Protein AF-A0A4Q6EWX5-F1 (afdb_monomer)

Foldseek 3Di:
DDDPPPPPPPPPVPPQPPFDFDFWDDPVSLVVALVLVLVVCLVCLLVDQFQVLQVLVVVLVVCVVDQWDFDWDQDPVRDTDGPDIDGNDPVNSVVSVVVSVVVSVPQHSVNSSVRSCVLCVCSVPVVPQPAKIKTWGARPVPPDPQFIKIKIKGWPWDPFPPPPPRRTWTWMWMWMFGAGPPPRGGDGTDDTHIDIDD

Nearest PDB structures (foldseek):
  6ud7-assembly1_A  TM=3.794E-01  e=5.129E+00  Homo sapiens
  6ue5-assembly1_A  TM=3.727E-01  e=7.758E+00  Homo sapiens
  5cnl-assembly1_A  TM=2.769E-01  e=5.129E+00  Legionella pneumophila subsp. pneumophila str. Philadelphia 1

Radius of gyration: 20.8 Å; Cα contacts (8 Å, |Δi|>4): 289; chains: 1; bounding box: 40×63×60 Å

Structure (mmCIF, N/CA/C/O backbone):
data_AF-A0A4Q6EWX5-F1
#
_entry.id   AF-A0A4Q6EWX5-F1
#
loop_
_atom_site.group_PDB
_atom_site.id
_atom_site.type_symbol
_atom_site.label_atom_id
_atom_site.label_alt_id
_atom_site.label_comp_id
_atom_site.label_asym_id
_atom_site.label_entity_id
_atom_site.label_seq_id
_atom_site.pdbx_PDB_ins_code
_atom_site.Cartn_x
_atom_site.Cartn_y
_atom_site.Cartn_z
_atom_site.occupancy
_atom_site.B_iso_or_equiv
_atom_site.auth_seq_id
_atom_site.auth_comp_id
_atom_site.auth_asym_id
_atom_site.auth_atom_id
_atom_site.pdbx_PDB_model_num
ATOM 1 N N . MET A 1 1 ? 22.465 -43.350 -22.378 1.00 36.25 1 MET A N 1
ATOM 2 C CA . MET A 1 1 ? 22.186 -42.228 -21.453 1.00 36.25 1 MET A CA 1
ATOM 3 C C . MET A 1 1 ? 20.739 -41.815 -21.649 1.00 36.25 1 MET A C 1
ATOM 5 O O . MET A 1 1 ? 20.353 -41.548 -22.777 1.00 36.25 1 MET A O 1
ATOM 9 N N . LYS A 1 2 ? 19.920 -41.900 -20.597 1.00 30.22 2 LYS A N 1
ATOM 10 C CA . LYS A 1 2 ? 18.479 -41.622 -20.651 1.00 30.22 2 LYS A CA 1
ATOM 11 C C . LYS A 1 2 ? 18.256 -40.107 -20.665 1.00 30.22 2 LYS A C 1
ATOM 13 O O . LYS A 1 2 ? 18.702 -39.432 -19.742 1.00 30.22 2 LYS A O 1
ATOM 18 N N . LEU A 1 3 ? 17.575 -39.605 -21.698 1.00 34.06 3 LEU A N 1
ATOM 19 C CA . LEU A 1 3 ? 17.000 -38.262 -21.718 1.00 34.06 3 LEU A CA 1
ATOM 20 C C . LEU A 1 3 ? 15.946 -38.177 -20.609 1.00 34.06 3 LEU A C 1
ATOM 22 O O . LEU A 1 3 ? 14.882 -38.786 -20.712 1.00 34.06 3 LEU A O 1
ATOM 26 N N . ALA A 1 4 ? 16.243 -37.431 -19.550 1.00 33.97 4 ALA A N 1
ATOM 27 C CA . ALA A 1 4 ? 15.220 -36.954 -18.638 1.00 33.97 4 ALA A CA 1
ATOM 28 C C . ALA A 1 4 ? 14.573 -35.732 -19.295 1.00 33.97 4 ALA A C 1
ATOM 30 O O . ALA A 1 4 ? 15.120 -34.632 -19.273 1.00 33.97 4 ALA A O 1
ATOM 31 N N . ILE A 1 5 ? 13.429 -35.971 -19.936 1.00 37.12 5 ILE A N 1
ATOM 32 C CA . ILE A 1 5 ? 12.461 -34.947 -20.314 1.00 37.12 5 ILE A CA 1
ATOM 33 C C . ILE A 1 5 ? 12.088 -34.244 -19.010 1.00 37.12 5 ILE A C 1
ATOM 35 O O . ILE A 1 5 ? 11.343 -34.779 -18.189 1.00 37.12 5 ILE A O 1
ATOM 39 N N . PHE A 1 6 ? 12.695 -33.082 -18.783 1.00 35.41 6 PHE A N 1
ATOM 40 C CA . PHE A 1 6 ? 12.266 -32.154 -17.756 1.00 35.41 6 PHE A CA 1
ATOM 41 C C . PHE A 1 6 ? 10.880 -31.698 -18.200 1.00 35.41 6 PHE A C 1
ATOM 43 O O . PHE A 1 6 ? 10.741 -30.834 -19.065 1.00 35.41 6 PHE A O 1
ATOM 50 N N . SER A 1 7 ? 9.851 -32.363 -17.670 1.00 32.38 7 SER A N 1
ATOM 51 C CA . SER A 1 7 ? 8.507 -31.817 -17.601 1.00 32.38 7 SER A CA 1
ATOM 52 C C . SER A 1 7 ? 8.638 -30.442 -16.964 1.00 32.38 7 SER A C 1
ATOM 54 O O . SER A 1 7 ? 8.644 -30.314 -15.740 1.00 32.38 7 SER A O 1
ATOM 56 N N . LEU A 1 8 ? 8.746 -29.413 -17.806 1.00 31.30 8 LEU A N 1
ATOM 57 C CA . LEU A 1 8 ? 8.257 -28.079 -17.512 1.00 31.30 8 LEU A CA 1
ATOM 58 C C . LEU A 1 8 ? 6.753 -28.251 -17.338 1.00 31.30 8 LEU A C 1
ATOM 60 O O . LEU A 1 8 ? 5.948 -28.034 -18.241 1.00 31.30 8 LEU A O 1
ATOM 64 N N . LEU A 1 9 ? 6.409 -28.772 -16.155 1.00 29.61 9 LEU A N 1
ATOM 65 C CA . LEU A 1 9 ? 5.125 -28.589 -15.535 1.00 29.61 9 LEU A CA 1
ATOM 66 C C . LEU A 1 9 ? 4.781 -27.134 -15.775 1.00 29.61 9 LEU A C 1
ATOM 68 O O . LEU A 1 9 ? 5.555 -26.239 -15.433 1.00 29.61 9 LEU A O 1
ATOM 72 N N . PHE A 1 10 ? 3.631 -26.961 -16.405 1.00 29.20 10 PHE A N 1
ATOM 73 C CA . PHE A 1 10 ? 2.812 -25.777 -16.360 1.00 29.20 10 PHE A CA 1
ATOM 74 C C . PHE A 1 10 ? 2.757 -25.270 -14.912 1.00 29.20 10 PHE A C 1
ATOM 76 O O . PHE A 1 10 ? 1.812 -25.527 -14.172 1.00 29.20 10 PHE A O 1
ATOM 83 N N . CYS A 1 11 ? 3.780 -24.528 -14.498 1.00 26.52 11 CYS A N 1
ATOM 84 C CA . CYS A 1 11 ? 3.659 -23.504 -13.491 1.00 26.52 11 CYS A CA 1
ATOM 85 C C . CYS A 1 11 ? 2.868 -22.407 -14.185 1.00 26.52 11 CYS A C 1
ATOM 87 O O . CYS A 1 11 ? 3.416 -21.413 -14.652 1.00 26.52 11 CYS A O 1
ATOM 89 N N . SER A 1 12 ? 1.559 -22.638 -14.300 1.00 28.64 12 SER A N 1
ATOM 90 C CA . SER A 1 12 ? 0.580 -21.573 -14.300 1.00 28.64 12 SER A CA 1
ATOM 91 C C . SER A 1 12 ? 0.866 -20.765 -13.040 1.00 28.64 12 SER A C 1
ATOM 93 O O . SER A 1 12 ? 0.363 -21.078 -11.958 1.00 28.64 12 SER A O 1
ATOM 95 N N . LEU A 1 13 ? 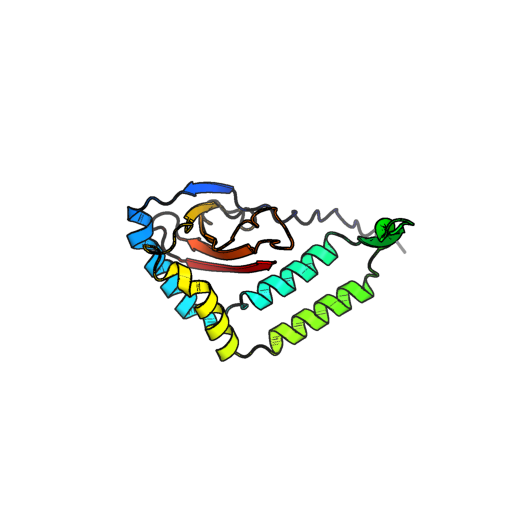1.770 -19.792 -13.173 1.00 31.34 13 LEU A N 1
ATOM 96 C CA . LEU A 1 13 ? 1.858 -18.674 -12.260 1.00 31.34 13 LEU A CA 1
ATOM 97 C C . LEU A 1 13 ? 0.419 -18.180 -12.147 1.00 31.34 13 LEU A C 1
ATOM 99 O O . LEU A 1 13 ? -0.202 -17.911 -13.183 1.00 31.34 13 LEU A O 1
ATOM 103 N N . PRO A 1 14 ? -0.178 -18.198 -10.947 1.00 33.97 14 PRO A N 1
ATOM 104 C CA . PRO A 1 14 ? -1.501 -17.644 -10.803 1.00 33.97 14 PRO A CA 1
ATOM 105 C C . PRO A 1 14 ? -1.373 -16.191 -11.246 1.00 33.97 14 PRO A C 1
ATOM 107 O O . PRO A 1 14 ? -0.639 -15.429 -10.622 1.00 33.97 14 PRO A O 1
ATOM 110 N N . ALA A 1 15 ? -2.051 -15.834 -12.341 1.00 34.06 15 ALA A N 1
ATOM 111 C CA . ALA A 1 15 ? -2.395 -14.452 -12.624 1.00 34.06 15 ALA A CA 1
ATOM 112 C C . ALA A 1 15 ? -2.838 -13.860 -11.289 1.00 34.06 15 ALA A C 1
ATOM 114 O O . ALA A 1 15 ? -3.744 -14.437 -10.684 1.00 34.06 15 ALA A O 1
ATOM 115 N N . PHE A 1 16 ? -2.121 -12.842 -10.798 1.00 41.81 16 PHE A N 1
ATOM 116 C CA . PHE A 1 16 ? -2.266 -12.261 -9.464 1.00 41.81 16 PHE A CA 1
ATOM 117 C C . PHE A 1 16 ? -3.747 -12.004 -9.168 1.00 41.81 16 PHE A C 1
ATOM 119 O O . PHE A 1 16 ? -4.325 -10.980 -9.537 1.00 41.81 16 PHE A O 1
ATOM 126 N N . ALA A 1 17 ? -4.400 -13.004 -8.579 1.00 38.53 17 ALA A N 1
ATOM 127 C CA . ALA A 1 17 ? -5.829 -13.010 -8.376 1.00 38.53 17 ALA A CA 1
ATOM 128 C C . ALA A 1 17 ? -6.058 -12.048 -7.228 1.00 38.53 17 ALA A C 1
ATOM 130 O O . ALA A 1 17 ? -5.696 -12.367 -6.101 1.00 38.53 17 ALA A O 1
ATOM 131 N N . GLY A 1 18 ? -6.607 -10.865 -7.498 1.00 43.69 18 GLY A N 1
ATOM 132 C CA . GLY A 1 18 ? -6.988 -9.930 -6.445 1.00 43.69 18 GLY A CA 1
ATOM 133 C C . GLY A 1 18 ? -7.746 -10.680 -5.348 1.00 43.69 18 GLY A C 1
ATOM 134 O O . GLY A 1 18 ? -8.662 -11.453 -5.644 1.00 43.69 18 GLY A O 1
ATOM 135 N N . GLY A 1 19 ? -7.310 -10.519 -4.097 1.00 57.22 19 GLY A N 1
ATOM 136 C CA . GLY A 1 19 ? -7.947 -11.170 -2.957 1.00 57.22 19 GLY A CA 1
ATOM 137 C C . GLY A 1 19 ? -9.462 -10.961 -2.987 1.00 57.22 19 GLY A C 1
ATOM 138 O O . GLY A 1 19 ? -9.957 -9.920 -3.423 1.00 57.22 19 GLY A O 1
ATOM 139 N N . THR A 1 20 ? -10.232 -11.959 -2.561 1.00 70.06 20 THR A N 1
ATOM 140 C CA . THR A 1 20 ? -11.692 -11.837 -2.579 1.00 70.06 20 THR A CA 1
ATOM 141 C C . THR A 1 20 ? -12.116 -10.855 -1.489 1.00 70.06 20 THR A C 1
ATOM 143 O O . THR A 1 20 ? -12.006 -11.159 -0.301 1.00 70.06 20 THR A O 1
ATOM 146 N N . LEU A 1 21 ? -12.568 -9.662 -1.890 1.00 80.88 21 LEU A N 1
ATOM 147 C CA . LEU A 1 21 ? -13.038 -8.615 -0.981 1.00 80.88 21 LEU A CA 1
ATOM 148 C C . LEU A 1 21 ? -14.516 -8.820 -0.649 1.00 80.88 21 LEU A C 1
ATOM 150 O O . LEU A 1 21 ? -15.393 -8.502 -1.456 1.00 80.88 21 LEU A O 1
ATOM 154 N N . ASP A 1 22 ? -14.800 -9.294 0.556 1.00 82.12 22 ASP A N 1
ATOM 155 C CA . ASP A 1 22 ? -16.134 -9.746 0.955 1.00 82.12 22 ASP A CA 1
ATOM 156 C C . ASP A 1 22 ? -16.947 -8.699 1.730 1.00 82.12 22 ASP A C 1
ATOM 158 O O . ASP A 1 22 ? -18.177 -8.713 1.679 1.00 82.12 22 ASP A O 1
ATOM 162 N N . ARG A 1 23 ? -16.294 -7.755 2.420 1.00 88.69 23 ARG A N 1
ATOM 163 C CA . ARG A 1 23 ? -16.976 -6.816 3.319 1.00 88.69 23 ARG A CA 1
ATOM 164 C C . ARG A 1 23 ? -16.325 -5.445 3.314 1.00 88.69 23 ARG A C 1
ATOM 166 O O . ARG A 1 23 ? -15.125 -5.310 3.507 1.00 88.69 23 ARG A O 1
ATOM 173 N N . LYS A 1 24 ? -17.126 -4.391 3.177 1.00 92.75 24 LYS A N 1
ATOM 174 C CA . LYS A 1 24 ? -16.664 -3.011 3.384 1.00 92.75 24 LYS A CA 1
ATOM 175 C C . LYS A 1 24 ? -16.635 -2.678 4.881 1.00 92.75 24 LYS A C 1
ATOM 177 O O . LYS A 1 24 ? -17.577 -3.032 5.589 1.00 92.75 24 LYS A O 1
ATOM 182 N N . LEU A 1 25 ? -15.601 -1.975 5.347 1.00 92.44 25 LEU A N 1
ATOM 183 C CA . LEU A 1 25 ? -15.593 -1.432 6.708 1.00 92.44 25 LEU A CA 1
ATOM 184 C C . LEU A 1 25 ? -16.642 -0.321 6.845 1.00 92.44 25 LEU A C 1
ATOM 186 O O . LEU A 1 25 ? -16.794 0.540 5.972 1.00 92.44 25 LEU A O 1
ATOM 190 N N . SER A 1 26 ? -17.384 -0.353 7.948 1.00 91.56 26 SER A N 1
ATOM 191 C CA . SER A 1 26 ? -18.324 0.703 8.320 1.00 91.56 26 SER A CA 1
ATOM 192 C C . SER A 1 26 ? -17.584 1.981 8.721 1.00 91.56 26 SER A C 1
ATOM 194 O O . SER A 1 26 ? -16.405 1.954 9.060 1.00 91.56 26 SER A O 1
ATOM 196 N N . LYS A 1 27 ? -18.278 3.127 8.744 1.00 89.88 27 LYS A N 1
ATOM 197 C CA . LYS A 1 27 ? -17.670 4.394 9.194 1.00 89.88 27 LYS A CA 1
ATOM 198 C C . LYS A 1 27 ? -17.110 4.306 10.620 1.00 89.88 27 LYS A C 1
ATOM 200 O O . LYS A 1 27 ? -16.076 4.904 10.881 1.00 89.88 27 LYS A O 1
ATOM 205 N N . ALA A 1 28 ? -17.770 3.574 11.519 1.00 91.00 28 ALA A N 1
ATOM 206 C CA . ALA A 1 28 ? -17.302 3.399 12.892 1.00 91.00 28 ALA A CA 1
ATOM 207 C C . ALA A 1 28 ? -15.998 2.585 12.942 1.00 91.00 28 ALA A C 1
ATOM 209 O O . ALA A 1 28 ? -15.023 3.031 13.535 1.00 91.00 28 ALA A O 1
ATOM 210 N N . GLU A 1 29 ? -15.947 1.457 12.229 1.00 93.25 29 GLU A N 1
ATOM 211 C CA . GLU A 1 29 ? -14.727 0.645 12.111 1.00 93.25 29 GLU A CA 1
ATOM 212 C C . GLU A 1 29 ? -13.588 1.425 11.452 1.00 93.25 29 GLU A C 1
ATOM 214 O O . GLU A 1 29 ? -12.445 1.320 11.874 1.00 93.25 29 GLU A O 1
ATOM 219 N N . MET A 1 30 ? -13.891 2.246 10.446 1.00 92.50 30 MET A N 1
ATOM 220 C CA . MET A 1 30 ? -12.916 3.134 9.810 1.00 92.50 30 MET A CA 1
ATOM 221 C C . MET A 1 30 ? -12.308 4.130 10.804 1.00 92.50 30 MET A C 1
ATOM 223 O O . MET A 1 30 ? -11.097 4.321 10.799 1.00 92.50 30 MET A O 1
ATOM 227 N N . VAL A 1 31 ? -13.129 4.744 11.665 1.00 91.56 31 VAL A N 1
ATOM 228 C CA . VAL A 1 31 ? -12.662 5.680 12.705 1.00 91.56 31 VAL A CA 1
ATOM 229 C C . VAL A 1 31 ? -11.714 4.984 13.685 1.00 91.56 31 VAL A C 1
ATOM 231 O O . VAL A 1 31 ? -10.740 5.593 14.118 1.00 91.56 31 VAL A O 1
ATOM 234 N N . GLU A 1 32 ? -11.996 3.729 14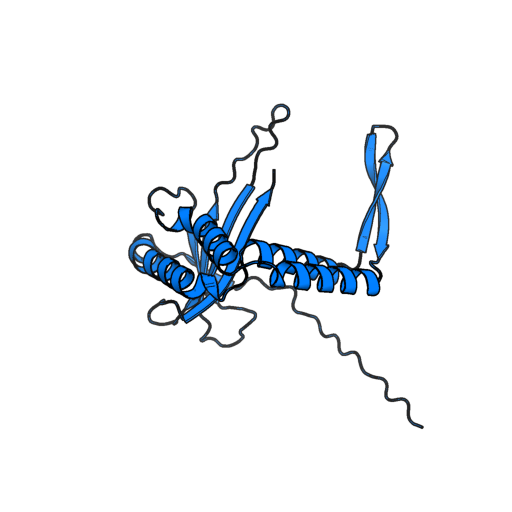.035 1.00 92.50 32 GLU A N 1
ATOM 235 C CA . GLU A 1 32 ? -11.216 2.973 15.017 1.00 92.50 32 GLU A CA 1
ATOM 236 C C . GLU A 1 32 ? -9.936 2.357 14.428 1.00 92.50 32 GLU A C 1
ATOM 238 O O . GLU A 1 32 ? -8.860 2.443 15.023 1.00 92.50 32 GLU A O 1
ATOM 243 N N . LEU A 1 33 ? -10.050 1.702 13.272 1.00 94.94 33 LEU A N 1
ATOM 244 C CA . LEU A 1 33 ? -9.019 0.811 12.743 1.00 94.94 33 LEU A CA 1
ATOM 245 C C . LEU A 1 33 ? -8.037 1.524 11.817 1.00 94.94 33 LEU A C 1
ATOM 247 O O . LEU A 1 33 ? -6.850 1.203 11.837 1.00 94.94 33 LEU A O 1
ATOM 251 N N . LEU A 1 34 ? -8.491 2.511 11.037 1.00 94.94 34 LEU A N 1
ATOM 252 C CA . LEU A 1 34 ? -7.624 3.189 10.074 1.00 94.94 34 LEU A CA 1
ATOM 253 C C . LEU A 1 34 ? -6.415 3.879 10.732 1.00 94.94 34 LEU A C 1
ATOM 255 O O . LEU A 1 34 ? -5.309 3.694 10.221 1.00 94.94 34 LEU A O 1
ATOM 259 N N . PRO A 1 35 ? -6.545 4.586 11.875 1.00 94.75 35 PRO A N 1
ATOM 260 C CA . PRO A 1 35 ? -5.379 5.145 12.559 1.00 94.75 35 PRO A CA 1
ATOM 261 C C . PRO A 1 35 ? -4.361 4.075 12.971 1.00 94.75 35 PRO A C 1
ATOM 263 O O . PRO A 1 35 ? -3.157 4.297 12.863 1.00 94.75 35 PRO A O 1
ATOM 266 N N . ALA A 1 36 ? -4.830 2.895 13.393 1.00 95.12 36 ALA A N 1
ATOM 267 C CA . ALA A 1 36 ? -3.954 1.784 13.756 1.00 95.12 36 ALA A CA 1
ATOM 268 C C . ALA A 1 36 ? -3.245 1.183 12.533 1.00 95.12 36 ALA A C 1
ATOM 270 O O . ALA A 1 36 ? -2.079 0.809 12.629 1.00 95.12 36 ALA A O 1
ATOM 271 N N . TYR A 1 37 ? -3.920 1.116 11.383 1.00 96.31 37 TYR A N 1
ATOM 272 C CA . TYR A 1 37 ? -3.320 0.670 10.123 1.00 96.31 37 TYR A CA 1
ATOM 273 C C . TYR A 1 37 ? -2.227 1.621 9.644 1.00 96.31 37 TYR A C 1
ATOM 275 O O . TYR A 1 37 ? -1.126 1.171 9.335 1.00 96.31 37 TYR A O 1
ATOM 283 N N . VAL A 1 38 ? -2.502 2.926 9.649 1.00 95.50 38 VAL A N 1
ATOM 284 C CA . VAL A 1 38 ? -1.526 3.952 9.257 1.00 95.50 38 VAL A CA 1
ATOM 285 C C . VAL A 1 38 ? -0.314 3.929 10.189 1.00 95.50 38 VAL A C 1
ATOM 287 O O . VAL A 1 38 ? 0.813 3.844 9.712 1.00 95.50 38 VAL A O 1
ATOM 290 N N . ALA A 1 39 ? -0.533 3.908 11.508 1.00 94.94 39 ALA A N 1
ATOM 291 C CA . ALA A 1 39 ? 0.557 3.842 12.481 1.00 94.94 39 ALA A CA 1
ATOM 292 C C . ALA A 1 39 ? 1.410 2.572 12.324 1.00 94.94 39 ALA A C 1
ATOM 294 O O . ALA A 1 39 ? 2.629 2.618 12.467 1.00 94.94 39 ALA A O 1
ATOM 295 N N . PHE A 1 40 ? 0.789 1.434 11.999 1.00 95.44 40 PHE A N 1
ATOM 296 C CA . PHE A 1 40 ? 1.526 0.199 11.753 1.00 95.44 40 PHE A CA 1
ATOM 297 C C . PHE A 1 40 ? 2.430 0.312 10.518 1.00 95.44 40 PHE A C 1
ATOM 299 O O . PHE A 1 40 ? 3.601 -0.057 10.591 1.00 95.44 40 PHE A O 1
ATOM 306 N N . ILE A 1 41 ? 1.929 0.875 9.413 1.00 94.81 41 ILE A N 1
ATOM 307 C CA . ILE A 1 41 ? 2.738 1.107 8.205 1.00 94.81 41 ILE A CA 1
ATOM 308 C C . ILE A 1 41 ? 3.885 2.079 8.504 1.00 94.81 41 ILE A C 1
ATOM 310 O O . ILE A 1 41 ? 5.023 1.794 8.136 1.00 94.81 41 ILE A O 1
ATOM 314 N N . ASP A 1 42 ? 3.622 3.169 9.230 1.00 92.50 42 ASP A N 1
ATOM 315 C CA . ASP A 1 42 ? 4.646 4.147 9.624 1.00 92.50 42 ASP A CA 1
ATOM 316 C C . ASP A 1 42 ? 5.822 3.480 10.339 1.00 92.50 42 ASP A C 1
ATOM 318 O O . ASP A 1 42 ? 6.978 3.706 9.977 1.00 92.50 42 ASP A O 1
ATOM 322 N N . THR A 1 43 ? 5.535 2.592 11.299 1.00 92.88 43 THR A N 1
ATOM 323 C CA . THR A 1 43 ? 6.568 1.880 12.075 1.00 92.88 43 THR A CA 1
ATOM 324 C C . THR A 1 43 ? 7.421 0.935 11.226 1.00 92.88 43 THR A C 1
ATOM 326 O O . THR A 1 43 ? 8.511 0.551 11.645 1.00 92.88 43 THR A O 1
ATOM 329 N N . LYS A 1 44 ? 6.932 0.556 10.040 1.00 90.06 44 LYS A N 1
ATOM 330 C CA . LYS A 1 44 ? 7.577 -0.379 9.113 1.00 90.06 44 LYS A CA 1
ATOM 331 C C . LYS A 1 44 ? 8.144 0.278 7.860 1.00 90.06 44 LYS A C 1
ATOM 333 O O . LYS A 1 44 ? 8.885 -0.371 7.135 1.00 90.06 44 LYS A O 1
ATOM 338 N N . SER A 1 45 ? 7.862 1.556 7.629 1.00 88.06 45 SER A N 1
ATOM 339 C CA . SER A 1 45 ? 8.225 2.296 6.411 1.00 88.06 45 SER A CA 1
ATOM 340 C C . SER A 1 45 ? 9.711 2.222 6.022 1.00 88.06 45 SER A C 1
ATOM 342 O O . SER A 1 45 ? 10.034 2.223 4.838 1.00 88.06 45 SER A O 1
ATOM 344 N N . ALA A 1 46 ? 10.616 2.092 6.995 1.00 86.69 46 ALA A N 1
ATOM 345 C CA . ALA A 1 46 ? 12.054 1.942 6.762 1.00 86.69 46 ALA A CA 1
ATOM 346 C C . ALA A 1 46 ? 12.463 0.577 6.167 1.00 86.69 46 ALA A C 1
ATOM 348 O O . ALA A 1 46 ? 13.496 0.481 5.507 1.00 86.69 46 ALA A O 1
ATOM 349 N N . GLU A 1 47 ? 11.672 -0.469 6.420 1.00 84.44 47 GLU A N 1
ATOM 350 C CA . GLU A 1 47 ? 11.962 -1.873 6.085 1.00 84.44 47 GLU A CA 1
ATOM 351 C C . GLU A 1 47 ? 11.180 -2.356 4.852 1.00 84.44 47 GLU A C 1
ATOM 353 O O . GLU A 1 47 ? 11.385 -3.474 4.380 1.00 84.44 47 GLU A O 1
ATOM 358 N N . LEU A 1 48 ? 10.259 -1.536 4.342 1.00 81.75 48 LEU A N 1
ATOM 359 C CA . LEU A 1 48 ? 9.358 -1.905 3.257 1.00 81.75 48 LEU A CA 1
ATOM 360 C C . LEU A 1 48 ? 9.863 -1.398 1.900 1.00 81.75 48 LEU A C 1
ATOM 362 O O . LEU A 1 48 ? 10.486 -0.330 1.818 1.00 81.75 48 LEU A O 1
ATOM 366 N N . PRO A 1 49 ? 9.552 -2.120 0.807 1.00 82.50 49 PRO A N 1
ATOM 367 C CA . PRO A 1 49 ? 9.572 -1.542 -0.528 1.00 82.50 49 PRO A CA 1
ATOM 368 C C . PRO A 1 49 ? 8.728 -0.267 -0.554 1.00 82.50 49 PRO A C 1
ATOM 370 O O . PRO A 1 49 ? 7.594 -0.257 -0.063 1.00 82.50 49 PRO A O 1
ATOM 373 N N . SER A 1 50 ? 9.283 0.808 -1.111 1.00 81.12 50 SER A N 1
ATOM 374 C CA . SER A 1 50 ? 8.537 2.050 -1.287 1.00 81.12 50 SER A CA 1
ATOM 375 C C . SER A 1 50 ? 7.371 1.833 -2.274 1.00 81.12 50 SER A C 1
ATOM 377 O O . SER A 1 50 ? 7.402 0.885 -3.066 1.00 81.12 50 SER A O 1
ATOM 379 N N . PRO A 1 51 ? 6.332 2.689 -2.276 1.00 79.94 51 PRO A N 1
ATOM 380 C CA . PRO A 1 51 ? 5.288 2.632 -3.301 1.00 79.94 51 PRO A CA 1
ATOM 381 C C . PRO A 1 51 ? 5.851 2.646 -4.734 1.00 79.94 51 PRO A C 1
ATOM 383 O O . PRO A 1 51 ? 5.379 1.888 -5.582 1.00 79.94 51 PRO A O 1
ATOM 386 N N . SER A 1 52 ? 6.907 3.431 -4.974 1.00 79.00 52 SER A N 1
ATOM 387 C CA . SER A 1 52 ? 7.620 3.487 -6.253 1.00 79.00 52 SER A CA 1
ATOM 388 C C . SER A 1 52 ? 8.327 2.165 -6.576 1.00 79.00 52 SER A C 1
ATOM 390 O O . SER A 1 52 ? 8.205 1.668 -7.692 1.00 79.00 52 SER A O 1
ATOM 392 N N . ASP A 1 53 ? 8.979 1.533 -5.591 1.00 79.88 53 ASP A N 1
ATOM 393 C CA . ASP A 1 53 ? 9.623 0.219 -5.761 1.00 79.88 53 ASP A CA 1
ATOM 394 C C . ASP A 1 53 ? 8.593 -0.829 -6.204 1.00 79.88 53 ASP A C 1
ATOM 396 O O . ASP A 1 53 ? 8.823 -1.600 -7.137 1.00 79.88 53 ASP A O 1
ATOM 400 N N . ASN A 1 54 ? 7.423 -0.836 -5.554 1.00 79.12 54 ASN A N 1
ATOM 401 C CA . ASN A 1 54 ? 6.336 -1.757 -5.878 1.00 79.12 54 ASN A CA 1
ATOM 402 C C . ASN A 1 54 ? 5.776 -1.510 -7.285 1.00 79.12 54 ASN A C 1
ATOM 404 O O . ASN A 1 54 ? 5.413 -2.466 -7.975 1.00 79.12 54 ASN A O 1
ATOM 408 N N . GLN A 1 55 ? 5.723 -0.255 -7.739 1.00 76.75 55 GLN A N 1
ATOM 409 C CA . GLN A 1 55 ? 5.340 0.076 -9.111 1.00 76.75 55 GLN A CA 1
ATOM 410 C C . GLN A 1 55 ? 6.364 -0.457 -10.122 1.00 76.75 55 GLN A C 1
ATOM 412 O O . GLN A 1 55 ? 5.969 -1.117 -11.086 1.00 76.75 55 GLN A O 1
ATOM 417 N N . THR A 1 56 ? 7.662 -0.251 -9.881 1.00 78.88 56 THR A N 1
ATOM 418 C CA . THR A 1 56 ? 8.737 -0.779 -10.736 1.00 78.88 56 THR A CA 1
ATOM 419 C C . THR A 1 56 ? 8.680 -2.304 -10.821 1.00 78.88 56 THR A C 1
ATOM 421 O O . THR A 1 56 ? 8.640 -2.860 -11.921 1.00 78.88 56 THR A O 1
ATOM 424 N N . LEU A 1 57 ? 8.566 -2.998 -9.683 1.00 80.19 57 LEU A N 1
ATOM 425 C CA . LEU A 1 57 ? 8.451 -4.462 -9.647 1.00 80.19 57 LEU A CA 1
ATOM 426 C C . LEU A 1 57 ? 7.219 -4.969 -10.406 1.00 80.19 57 LEU A C 1
ATOM 428 O O . LEU A 1 57 ? 7.300 -5.975 -11.111 1.00 80.19 57 LEU A O 1
ATOM 432 N N . ARG A 1 58 ? 6.087 -4.261 -10.323 1.00 76.12 58 ARG A N 1
ATOM 433 C CA . ARG A 1 58 ? 4.877 -4.602 -11.086 1.00 76.12 58 ARG A CA 1
ATOM 434 C C . ARG A 1 58 ? 5.051 -4.435 -12.586 1.00 76.12 58 ARG A C 1
ATOM 436 O O . ARG A 1 58 ? 4.554 -5.269 -13.337 1.00 76.12 58 ARG A O 1
ATOM 443 N N . MET A 1 59 ? 5.722 -3.376 -13.036 1.00 73.00 59 MET A N 1
ATOM 444 C CA . MET A 1 59 ? 5.994 -3.179 -14.464 1.00 73.00 59 MET A CA 1
ATOM 445 C C . MET A 1 59 ? 6.901 -4.281 -15.019 1.00 73.00 59 MET A C 1
ATOM 447 O O . MET A 1 59 ? 6.641 -4.796 -16.109 1.00 73.00 59 MET A O 1
ATOM 451 N N . VAL A 1 60 ? 7.904 -4.703 -14.242 1.00 75.88 60 VAL A N 1
ATOM 452 C CA . VAL A 1 60 ? 8.751 -5.851 -14.594 1.00 75.88 60 VAL A CA 1
ATOM 453 C C . VAL A 1 60 ? 7.922 -7.135 -14.643 1.00 75.88 60 VAL A C 1
ATOM 455 O O . VAL A 1 60 ? 7.945 -7.826 -15.656 1.00 75.88 60 VAL A O 1
ATOM 458 N N . ALA A 1 61 ? 7.118 -7.420 -13.613 1.00 75.31 61 ALA A N 1
ATOM 459 C CA . ALA A 1 61 ? 6.270 -8.613 -13.573 1.00 75.31 61 ALA A CA 1
ATOM 460 C C . ALA A 1 61 ? 5.280 -8.670 -14.751 1.00 75.31 61 ALA A C 1
ATOM 462 O O . ALA A 1 61 ? 5.160 -9.702 -15.405 1.00 75.31 61 ALA A O 1
ATOM 463 N N . ARG A 1 62 ? 4.635 -7.550 -15.104 1.00 71.06 62 ARG A N 1
ATOM 464 C CA . ARG A 1 62 ? 3.747 -7.477 -16.279 1.00 71.06 62 ARG A CA 1
ATOM 465 C C . ARG A 1 62 ? 4.481 -7.734 -17.593 1.00 71.06 62 ARG A C 1
ATOM 467 O O . ARG A 1 62 ? 3.938 -8.398 -18.471 1.00 71.06 62 ARG A O 1
ATOM 474 N N . SER A 1 63 ? 5.712 -7.242 -17.718 1.00 69.12 63 SER A N 1
ATOM 475 C CA . SER A 1 63 ? 6.568 -7.521 -18.881 1.00 69.12 63 SER A CA 1
ATOM 476 C C . SER A 1 63 ? 6.986 -8.996 -18.962 1.00 69.12 63 SER A C 1
ATOM 478 O O . SER A 1 63 ? 7.288 -9.488 -20.043 1.00 69.12 63 SER A O 1
ATOM 480 N N . MET A 1 64 ? 6.984 -9.722 -17.838 1.00 67.38 64 MET A N 1
ATOM 481 C CA . MET A 1 64 ? 7.209 -11.173 -17.805 1.00 67.38 64 MET A CA 1
ATOM 482 C C . MET A 1 64 ? 5.944 -11.974 -18.137 1.00 67.38 64 MET A C 1
ATOM 484 O O . MET A 1 64 ? 6.037 -13.043 -18.733 1.00 67.38 64 MET A O 1
ATOM 488 N N . GLU A 1 65 ? 4.767 -11.479 -17.749 1.00 66.75 65 GLU A N 1
ATOM 489 C CA . GLU A 1 65 ? 3.475 -12.115 -18.049 1.00 66.75 65 GLU A CA 1
ATOM 490 C C . GLU A 1 65 ? 3.091 -11.974 -19.526 1.00 66.75 65 GLU A C 1
ATOM 492 O O . GLU A 1 65 ? 2.511 -12.887 -20.114 1.00 66.75 65 GLU A O 1
ATOM 497 N N . SER A 1 66 ? 3.441 -10.843 -20.139 1.00 61.34 66 SER A N 1
ATOM 498 C CA . SER A 1 66 ? 3.309 -10.615 -21.572 1.00 61.34 66 SER A CA 1
ATOM 499 C C . SER A 1 66 ? 4.692 -10.521 -22.189 1.00 61.34 66 SER A C 1
ATOM 501 O O . SER A 1 66 ? 5.272 -9.439 -22.267 1.00 61.34 66 SER A O 1
ATOM 503 N N . PHE A 1 67 ? 5.173 -11.640 -22.731 1.00 62.28 67 PHE A N 1
ATOM 504 C CA . PHE A 1 67 ? 6.369 -11.631 -23.566 1.00 62.28 67 PHE A CA 1
ATOM 505 C C . PHE A 1 67 ? 6.203 -10.750 -24.799 1.00 62.28 67 PHE A C 1
ATOM 507 O O . PHE A 1 67 ? 7.184 -10.557 -25.473 1.00 62.28 67 PHE A O 1
ATOM 514 N N . THR A 1 68 ? 5.032 -10.201 -25.125 1.00 61.28 68 THR A N 1
ATOM 515 C CA . THR A 1 68 ? 4.825 -9.429 -26.354 1.00 61.28 68 THR A CA 1
ATOM 516 C C . THR A 1 68 ? 4.724 -7.923 -26.114 1.00 61.28 68 THR A C 1
ATOM 518 O O . THR A 1 68 ? 3.952 -7.482 -25.261 1.00 61.28 68 THR A O 1
ATOM 521 N N . ARG A 1 69 ? 5.420 -7.127 -26.930 1.00 63.84 69 ARG A N 1
ATOM 522 C CA . ARG A 1 69 ? 5.232 -5.681 -27.099 1.00 63.84 69 ARG A CA 1
ATOM 523 C C . ARG A 1 69 ? 4.531 -5.416 -28.430 1.00 63.84 69 ARG A C 1
ATOM 525 O O . ARG A 1 69 ? 4.938 -5.949 -29.456 1.00 63.84 69 ARG A O 1
ATOM 532 N N . ALA A 1 70 ? 3.496 -4.576 -28.434 1.00 59.91 70 ALA A N 1
ATOM 533 C CA . ALA A 1 70 ? 2.870 -4.129 -29.676 1.00 59.91 70 ALA A CA 1
ATOM 534 C C . ALA A 1 70 ? 3.800 -3.161 -30.430 1.00 59.91 70 ALA A C 1
ATOM 536 O O . ALA A 1 70 ? 4.277 -2.177 -29.859 1.00 59.91 70 ALA A O 1
ATOM 537 N N . THR A 1 71 ? 4.042 -3.433 -31.708 1.00 66.19 71 THR A N 1
ATOM 538 C CA . THR A 1 71 ? 4.750 -2.543 -32.632 1.00 66.19 71 THR A CA 1
ATOM 539 C C . THR A 1 71 ? 3.720 -1.705 -33.378 1.00 66.19 71 THR A C 1
ATOM 541 O O . THR A 1 71 ? 2.740 -2.242 -33.899 1.00 66.19 71 THR A O 1
ATOM 544 N N . PHE A 1 72 ? 3.927 -0.391 -33.437 1.00 75.38 72 PHE A N 1
ATOM 545 C CA . PHE A 1 72 ? 2.998 0.550 -34.062 1.00 75.38 72 PHE A CA 1
ATOM 546 C C . PHE A 1 72 ? 3.612 1.151 -35.328 1.00 75.38 72 PHE A C 1
ATOM 548 O O . PHE A 1 72 ? 4.807 1.426 -35.372 1.00 75.38 72 PHE A O 1
ATOM 555 N N . SER A 1 73 ? 2.781 1.372 -36.341 1.00 71.69 73 SER A N 1
ATOM 556 C CA . SER A 1 73 ? 3.080 2.203 -37.504 1.00 71.69 73 SER A CA 1
ATOM 557 C C . SER A 1 73 ? 2.089 3.341 -37.536 1.00 71.69 73 SER A C 1
ATOM 559 O O . SER A 1 73 ? 0.896 3.132 -37.323 1.00 71.69 73 SER A O 1
ATOM 561 N N . GLU A 1 74 ? 2.570 4.523 -37.872 1.00 69.06 74 GLU A N 1
ATOM 562 C CA . GLU A 1 74 ? 1.705 5.647 -38.188 1.00 69.06 74 GLU A CA 1
ATOM 563 C C . GLU A 1 74 ? 0.961 5.357 -39.503 1.00 69.06 74 GLU A C 1
ATOM 565 O O . GLU A 1 74 ? 1.544 4.857 -40.473 1.00 69.06 74 GLU A O 1
ATOM 570 N N . ASP A 1 75 ? -0.350 5.573 -39.513 1.00 71.38 75 ASP A N 1
ATOM 571 C CA . ASP A 1 75 ? -1.184 5.502 -40.699 1.00 71.38 75 ASP A CA 1
ATOM 572 C C . ASP A 1 75 ? -1.123 6.824 -41.477 1.00 71.38 75 ASP A C 1
ATOM 574 O O . ASP A 1 75 ? -0.562 7.828 -41.039 1.00 71.38 75 ASP A O 1
ATOM 578 N N . LYS A 1 76 ? -1.711 6.837 -42.676 1.00 71.69 76 LYS A N 1
ATOM 579 C CA . LYS A 1 76 ? -1.676 8.005 -43.571 1.00 71.69 76 LYS A CA 1
ATOM 580 C C . LYS A 1 76 ? -2.413 9.237 -43.023 1.00 71.69 76 LYS A C 1
ATOM 582 O O . LYS A 1 76 ? -2.303 10.302 -43.622 1.00 71.69 76 LYS A O 1
ATOM 587 N N . ASN A 1 77 ? -3.155 9.087 -41.931 1.00 73.50 77 ASN A N 1
ATOM 588 C CA . ASN A 1 77 ? -3.920 10.131 -41.263 1.00 73.50 77 ASN A CA 1
ATOM 589 C C . ASN A 1 77 ? -3.295 10.527 -39.907 1.00 73.50 77 ASN A C 1
ATOM 591 O O . ASN A 1 77 ? -3.931 11.264 -39.157 1.00 73.50 77 ASN A O 1
ATOM 595 N N . GLY A 1 78 ? -2.086 10.044 -39.582 1.00 65.00 78 GLY A N 1
ATOM 596 C CA . GLY A 1 78 ? -1.413 10.306 -38.303 1.00 65.00 78 GLY A CA 1
ATOM 597 C C . GLY A 1 78 ? -1.880 9.411 -37.147 1.00 65.00 78 GLY A C 1
ATOM 598 O O . GLY A 1 78 ? -1.522 9.642 -35.996 1.00 65.00 78 GLY A O 1
ATOM 599 N N . GLY A 1 79 ? -2.705 8.395 -37.416 1.00 65.56 79 GLY A N 1
ATOM 600 C CA . GLY A 1 79 ? -3.173 7.440 -36.413 1.00 65.56 79 GLY A CA 1
ATOM 601 C C . GLY A 1 79 ? -2.171 6.310 -36.188 1.00 65.56 79 GLY A C 1
ATOM 602 O O . GLY A 1 79 ? -1.638 5.744 -37.135 1.00 65.56 79 GLY A O 1
ATOM 603 N N . LEU A 1 80 ? -1.922 5.916 -34.939 1.00 59.75 80 LEU A N 1
ATOM 604 C CA . LEU A 1 80 ? -1.064 4.763 -34.644 1.00 59.75 80 LEU A CA 1
ATOM 605 C C . LEU A 1 80 ? -1.833 3.448 -34.857 1.00 59.75 80 LEU A C 1
ATOM 607 O O . LEU A 1 80 ? -2.799 3.155 -34.154 1.00 59.75 80 LEU A O 1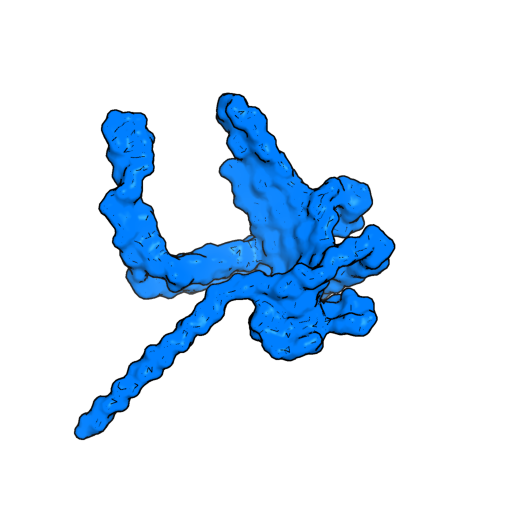
ATOM 611 N N . LYS A 1 81 ? -1.379 2.614 -35.798 1.00 73.19 81 LYS A N 1
ATOM 612 C CA . LYS A 1 81 ? -1.902 1.265 -36.058 1.00 73.19 81 LYS A CA 1
ATOM 613 C C . LYS A 1 81 ? -0.925 0.203 -35.560 1.00 73.19 81 LYS A C 1
ATOM 615 O O . LYS A 1 81 ? 0.251 0.236 -35.905 1.00 73.19 81 LYS A O 1
ATOM 620 N N . ILE A 1 82 ? -1.412 -0.789 -34.812 1.00 74.44 82 ILE A N 1
ATOM 621 C CA . ILE A 1 82 ? -0.603 -1.957 -34.429 1.00 74.44 82 ILE A CA 1
ATOM 622 C C . ILE A 1 82 ? -0.291 -2.774 -35.691 1.00 74.44 82 ILE A C 1
ATOM 624 O O . ILE A 1 82 ? -1.205 -3.236 -36.377 1.00 74.44 82 ILE A O 1
ATOM 628 N N . ILE A 1 83 ? 0.993 -2.940 -35.999 1.00 72.81 83 ILE A N 1
ATOM 629 C CA . ILE A 1 83 ? 1.494 -3.685 -37.168 1.00 72.81 83 ILE A CA 1
ATOM 630 C C . ILE A 1 83 ? 2.196 -4.991 -36.798 1.00 72.81 83 ILE A C 1
ATOM 632 O O . ILE A 1 83 ? 2.488 -5.793 -37.681 1.00 72.81 83 ILE A O 1
ATOM 636 N N . GLY A 1 84 ? 2.445 -5.228 -35.514 1.00 67.94 84 GLY A N 1
ATOM 637 C CA . GLY A 1 84 ? 3.107 -6.438 -35.056 1.00 67.94 84 GLY A CA 1
ATOM 638 C C . GLY A 1 84 ? 3.055 -6.595 -33.547 1.00 67.94 84 GLY A C 1
ATOM 639 O O . GLY A 1 84 ? 2.674 -5.682 -32.813 1.00 67.94 84 GLY A O 1
ATOM 640 N N . GLN A 1 85 ? 3.431 -7.785 -33.100 1.00 66.56 85 GLN A N 1
ATOM 641 C CA . GLN A 1 85 ? 3.768 -8.069 -31.716 1.00 66.56 85 GLN A CA 1
ATOM 642 C C . GLN A 1 85 ? 5.168 -8.676 -31.718 1.00 66.56 85 GLN A C 1
ATOM 644 O O . GLN A 1 85 ? 5.381 -9.737 -32.301 1.00 66.56 85 GLN A O 1
ATOM 649 N N . GLU A 1 86 ? 6.122 -7.991 -31.103 1.00 63.44 86 GLU A N 1
ATOM 650 C CA . GLU A 1 86 ? 7.478 -8.504 -30.917 1.00 63.44 86 GLU A CA 1
ATOM 651 C C . GLU A 1 86 ? 7.578 -9.161 -29.553 1.00 63.44 86 GLU A C 1
ATOM 653 O O . GLU A 1 86 ? 7.084 -8.613 -28.569 1.00 63.44 86 GLU A O 1
ATOM 658 N N . SER A 1 87 ? 8.207 -10.335 -29.487 1.00 65.69 87 SER A N 1
ATOM 659 C CA . SER A 1 87 ? 8.481 -10.946 -28.193 1.00 65.69 87 SER A CA 1
ATOM 660 C C . SER A 1 87 ? 9.711 -10.292 -27.556 1.00 65.69 87 SER A C 1
ATOM 662 O O . SER A 1 87 ? 10.728 -10.128 -28.223 1.00 65.69 87 SER A O 1
ATOM 664 N N . TYR A 1 88 ? 9.645 -9.923 -26.280 1.00 65.19 88 TYR A N 1
ATOM 665 C CA . TYR A 1 88 ? 10.808 -9.613 -25.470 1.00 65.19 88 TYR A CA 1
ATOM 666 C C . TYR A 1 88 ? 11.734 -10.826 -25.465 1.00 65.19 88 TYR A C 1
ATOM 668 O O . TYR A 1 88 ? 11.337 -11.931 -25.089 1.00 65.19 88 TYR A O 1
ATOM 676 N N . GLU A 1 89 ? 12.988 -10.601 -25.838 1.00 74.62 89 GLU A N 1
ATOM 677 C CA . GLU A 1 89 ? 14.044 -11.573 -25.600 1.00 74.62 89 GLU A CA 1
ATOM 678 C C . GLU A 1 89 ? 14.206 -11.778 -24.089 1.00 74.62 89 GLU A C 1
ATOM 680 O O . GLU A 1 89 ? 14.148 -10.826 -23.300 1.00 74.62 89 GLU A O 1
ATOM 685 N N . LEU A 1 90 ? 14.453 -13.021 -23.665 1.00 72.31 90 LEU A N 1
ATOM 686 C CA . LEU A 1 90 ? 14.649 -13.349 -22.248 1.00 72.31 90 LEU A CA 1
ATOM 687 C C . LEU A 1 90 ? 15.766 -12.498 -21.618 1.00 72.31 90 LEU A C 1
ATOM 689 O O . LEU A 1 90 ? 15.659 -12.082 -20.467 1.00 72.31 90 LEU A O 1
ATOM 693 N N . SER A 1 91 ? 16.813 -12.189 -22.385 1.00 79.44 91 SER A N 1
ATOM 694 C CA . SER A 1 91 ? 17.907 -11.308 -21.964 1.00 79.44 91 SER A CA 1
ATOM 695 C C . SER A 1 91 ? 17.438 -9.882 -21.658 1.00 79.44 91 SER A C 1
ATOM 697 O O . SER A 1 91 ? 17.919 -9.278 -20.701 1.00 79.44 91 SER A O 1
ATOM 699 N N . SER A 1 92 ? 16.471 -9.349 -22.410 1.00 79.06 92 SER A N 1
ATOM 700 C CA . SER A 1 92 ? 15.884 -8.031 -22.152 1.00 79.06 92 SER A CA 1
ATOM 701 C C . SER A 1 92 ? 15.061 -8.025 -20.867 1.00 79.06 92 SER A C 1
ATOM 703 O O . SER A 1 92 ? 15.145 -7.073 -20.096 1.00 79.06 92 SER A O 1
ATOM 705 N N . ILE A 1 93 ? 14.310 -9.097 -20.601 1.00 74.88 93 ILE A N 1
ATOM 706 C CA . ILE A 1 93 ? 13.555 -9.261 -19.350 1.00 74.88 93 ILE A CA 1
ATOM 707 C C . ILE A 1 93 ? 14.500 -9.332 -18.149 1.00 74.88 93 ILE A C 1
ATOM 709 O O . ILE A 1 93 ? 14.283 -8.639 -17.154 1.00 74.88 93 ILE A O 1
ATOM 713 N N . LEU A 1 94 ? 15.570 -10.125 -18.251 1.00 81.00 94 LEU A N 1
ATOM 714 C CA . LEU A 1 94 ? 16.585 -10.221 -17.202 1.00 81.00 94 LEU A CA 1
ATOM 715 C C . LEU A 1 94 ? 17.261 -8.868 -16.952 1.00 81.00 94 LEU A C 1
ATOM 717 O O . LEU A 1 94 ? 17.358 -8.457 -15.800 1.00 81.00 94 LEU A O 1
ATOM 721 N N . GLY A 1 95 ? 17.625 -8.133 -18.008 1.00 83.81 95 GLY A N 1
ATOM 722 C CA . GLY A 1 95 ? 18.190 -6.788 -17.879 1.00 83.81 95 GLY A CA 1
ATOM 723 C C . GLY A 1 95 ? 17.232 -5.788 -17.219 1.00 83.81 95 GLY A C 1
ATOM 724 O O . GLY A 1 95 ? 17.648 -5.009 -16.364 1.00 83.81 95 GLY A O 1
ATOM 725 N N . MET A 1 96 ? 15.934 -5.837 -17.547 1.00 80.38 96 MET A N 1
ATOM 726 C CA . MET A 1 96 ? 14.911 -5.023 -16.872 1.00 80.38 96 MET A CA 1
ATOM 727 C C . MET A 1 96 ? 14.806 -5.362 -15.379 1.00 80.38 96 MET A C 1
ATOM 729 O O . MET A 1 96 ? 14.721 -4.459 -14.549 1.00 80.38 96 MET A O 1
ATOM 733 N N . MET A 1 97 ? 14.857 -6.649 -15.026 1.00 82.56 97 MET A N 1
ATOM 734 C CA . MET A 1 97 ? 14.811 -7.097 -13.633 1.00 82.56 97 MET A CA 1
ATOM 735 C C . MET A 1 97 ? 16.065 -6.686 -12.851 1.00 82.56 97 MET A C 1
ATOM 737 O O . MET A 1 97 ? 15.954 -6.208 -11.725 1.00 82.56 97 MET A O 1
ATOM 741 N N . GLU A 1 98 ? 17.255 -6.839 -13.432 1.00 86.38 98 GLU A N 1
ATOM 742 C CA . GLU A 1 98 ? 18.519 -6.428 -12.811 1.00 86.38 98 GLU A CA 1
ATOM 743 C C . GLU A 1 98 ? 18.569 -4.918 -12.566 1.00 86.38 98 GLU A C 1
ATOM 745 O O . GLU A 1 98 ? 18.949 -4.489 -11.474 1.00 86.38 98 GLU A O 1
ATOM 750 N N . ASN A 1 99 ? 18.119 -4.119 -13.539 1.00 86.38 99 ASN A N 1
ATOM 751 C CA . ASN A 1 99 ? 18.034 -2.667 -13.399 1.00 86.38 99 ASN A CA 1
ATOM 752 C C . ASN A 1 99 ? 17.033 -2.262 -12.312 1.00 86.38 99 ASN A C 1
ATOM 754 O O . ASN A 1 99 ? 17.391 -1.489 -11.429 1.00 86.38 99 ASN A O 1
ATOM 758 N N . ALA A 1 100 ? 15.835 -2.853 -12.298 1.00 83.44 100 ALA A N 1
ATOM 759 C CA . ALA A 1 100 ? 14.849 -2.604 -11.248 1.00 83.44 100 ALA A CA 1
ATOM 760 C C . ALA A 1 100 ? 15.391 -2.954 -9.852 1.00 83.44 100 ALA A C 1
ATOM 762 O O . ALA A 1 100 ? 15.233 -2.191 -8.902 1.00 83.44 100 ALA A O 1
ATOM 763 N N . LEU A 1 101 ? 16.077 -4.094 -9.712 1.00 85.19 101 LEU A N 1
ATOM 764 C CA . LEU A 1 101 ? 16.697 -4.489 -8.445 1.00 85.19 101 LEU A CA 1
ATOM 765 C C . LEU A 1 101 ? 17.819 -3.537 -8.026 1.00 85.19 101 LEU A C 1
ATOM 767 O O . LEU A 1 101 ? 18.005 -3.313 -6.829 1.00 85.19 101 LEU A O 1
ATOM 771 N N . LYS A 1 102 ? 18.584 -3.006 -8.982 1.00 86.56 102 LYS A N 1
ATOM 772 C CA . LYS A 1 102 ? 19.622 -2.010 -8.717 1.00 86.56 102 LYS A CA 1
ATOM 773 C C . LYS A 1 102 ? 19.008 -0.702 -8.223 1.00 86.56 102 LYS A C 1
ATOM 775 O O . LYS A 1 102 ? 19.409 -0.237 -7.162 1.00 86.56 102 LYS A O 1
ATOM 780 N N . GLU A 1 103 ? 18.003 -0.180 -8.922 1.00 84.19 103 GLU A N 1
ATOM 781 C CA . GLU A 1 103 ? 17.284 1.040 -8.534 1.00 84.19 103 GLU A CA 1
ATOM 782 C C . GLU A 1 103 ? 16.713 0.914 -7.118 1.00 84.19 103 GLU A C 1
ATOM 784 O O . GLU A 1 103 ? 16.975 1.756 -6.266 1.00 84.19 103 GLU A O 1
ATOM 789 N N . ILE A 1 104 ? 16.039 -0.199 -6.809 1.00 84.38 104 ILE A N 1
ATOM 790 C CA . ILE A 1 104 ? 15.468 -0.449 -5.475 1.00 84.38 104 ILE A CA 1
ATOM 791 C C . ILE A 1 104 ? 16.554 -0.490 -4.391 1.00 84.38 104 ILE A C 1
ATOM 793 O O . ILE A 1 104 ? 16.341 0.005 -3.283 1.00 84.38 104 ILE A O 1
ATOM 797 N N . LYS A 1 105 ? 17.727 -1.068 -4.678 1.00 83.50 105 LYS A N 1
ATOM 798 C CA . LYS A 1 105 ? 18.852 -1.112 -3.725 1.00 83.50 105 LYS A CA 1
ATOM 799 C C . LYS A 1 105 ? 19.473 0.259 -3.466 1.00 83.50 105 LYS A C 1
ATOM 801 O O . LYS A 1 105 ? 20.065 0.444 -2.406 1.00 83.50 105 LYS A O 1
ATOM 806 N N . GLU A 1 106 ? 19.366 1.183 -4.413 1.00 86.75 106 GLU A N 1
ATOM 807 C CA . GLU A 1 106 ? 19.912 2.537 -4.299 1.00 86.75 106 GLU A CA 1
ATOM 808 C C . GLU A 1 106 ? 18.985 3.477 -3.505 1.00 86.75 106 GLU A C 1
ATOM 810 O O . GLU A 1 106 ? 19.466 4.459 -2.937 1.00 86.75 106 GLU A O 1
ATOM 815 N N . VAL A 1 107 ? 17.691 3.147 -3.370 1.00 84.62 107 VAL A N 1
ATOM 816 C CA . VAL A 1 107 ? 16.736 3.929 -2.565 1.00 84.62 107 VAL A CA 1
ATOM 817 C C . VAL A 1 107 ? 17.106 3.892 -1.081 1.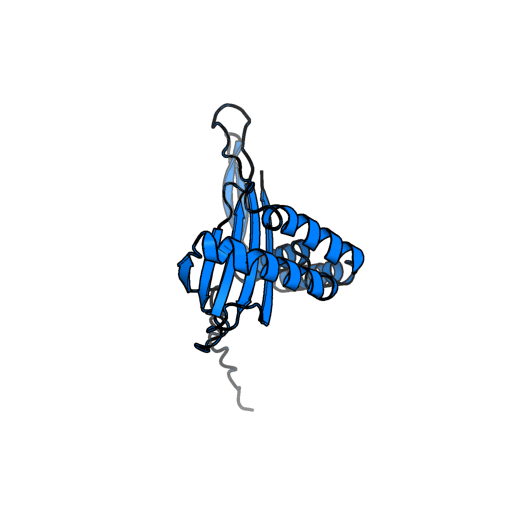00 84.62 107 VAL A C 1
ATOM 819 O O . VAL A 1 107 ? 17.045 2.850 -0.412 1.00 84.62 107 VAL A O 1
ATOM 822 N N . SER A 1 108 ? 17.423 5.067 -0.538 1.00 88.75 108 SER A N 1
ATOM 823 C CA . SER A 1 108 ? 17.793 5.229 0.869 1.00 88.75 108 SER A CA 1
ATOM 824 C C . SER A 1 108 ? 16.612 4.992 1.820 1.00 88.75 108 SER A C 1
ATOM 826 O O . SER A 1 108 ? 15.448 5.201 1.476 1.00 88.75 108 SER A O 1
ATOM 828 N N . THR A 1 109 ? 16.889 4.628 3.075 1.00 89.50 109 THR A N 1
ATOM 829 C CA . THR A 1 109 ? 15.843 4.490 4.105 1.00 89.50 109 THR A CA 1
ATOM 830 C C . THR A 1 109 ? 15.025 5.771 4.286 1.00 89.50 109 THR A C 1
ATOM 832 O O . THR A 1 109 ? 13.808 5.704 4.429 1.00 89.50 109 THR A O 1
ATOM 835 N N . ALA A 1 110 ? 15.668 6.942 4.253 1.00 89.62 110 ALA A N 1
ATOM 836 C CA . ALA A 1 110 ? 14.976 8.223 4.394 1.00 89.62 110 ALA A CA 1
ATOM 837 C C . ALA A 1 110 ? 13.982 8.464 3.248 1.00 89.62 110 ALA A C 1
ATOM 839 O O . ALA A 1 110 ? 12.868 8.932 3.477 1.00 89.62 110 ALA A O 1
ATOM 840 N N . GLU A 1 111 ? 14.360 8.084 2.030 1.00 88.31 111 GLU A N 1
ATOM 841 C CA . GLU A 1 111 ? 13.513 8.188 0.845 1.00 88.31 111 GLU A CA 1
ATOM 842 C C . GLU A 1 111 ? 12.327 7.213 0.899 1.00 88.31 111 GLU A C 1
ATOM 844 O O . GLU A 1 111 ? 11.197 7.604 0.611 1.00 88.31 111 GLU A O 1
ATOM 849 N N . ARG A 1 112 ? 12.532 5.982 1.393 1.00 87.38 112 ARG A N 1
ATOM 850 C CA . ARG A 1 112 ? 11.440 5.017 1.650 1.00 87.38 112 ARG A CA 1
ATOM 851 C C . ARG A 1 112 ? 10.406 5.571 2.625 1.00 87.38 112 ARG A C 1
ATOM 853 O O . ARG A 1 112 ? 9.201 5.494 2.369 1.00 87.38 112 ARG A O 1
ATOM 860 N N . VAL A 1 113 ? 10.879 6.157 3.724 1.00 89.50 113 VAL A N 1
ATOM 861 C CA . VAL A 1 113 ? 10.032 6.781 4.748 1.00 89.50 113 VAL A CA 1
ATOM 862 C C . VAL A 1 113 ? 9.276 7.975 4.164 1.00 89.50 113 VAL A C 1
ATOM 864 O O . VAL A 1 113 ? 8.067 8.084 4.361 1.00 89.50 113 VAL A O 1
ATOM 867 N N . ALA A 1 114 ? 9.949 8.842 3.405 1.00 89.50 114 ALA A N 1
ATOM 868 C CA . ALA A 1 114 ? 9.325 10.000 2.766 1.00 89.50 114 ALA A CA 1
ATOM 869 C C . ALA A 1 114 ? 8.230 9.591 1.763 1.00 89.50 114 ALA A C 1
ATOM 871 O O . ALA A 1 114 ? 7.105 10.089 1.852 1.00 89.50 114 ALA A O 1
ATOM 872 N N . ASN A 1 115 ? 8.517 8.631 0.880 1.00 88.06 115 ASN A N 1
ATOM 873 C CA . ASN A 1 115 ? 7.558 8.125 -0.107 1.00 88.06 115 ASN A CA 1
ATOM 874 C C . ASN A 1 115 ? 6.347 7.466 0.567 1.00 88.06 115 ASN A C 1
ATOM 876 O O . ASN A 1 115 ? 5.201 7.719 0.191 1.00 88.06 115 ASN A O 1
ATOM 880 N N . THR A 1 116 ? 6.582 6.672 1.615 1.00 90.62 116 THR A N 1
ATOM 881 C CA . THR A 1 116 ? 5.504 6.055 2.401 1.00 90.62 116 THR A CA 1
ATOM 882 C C . THR A 1 116 ? 4.636 7.115 3.082 1.00 90.62 116 THR A C 1
ATOM 884 O O . THR A 1 116 ? 3.410 7.044 3.024 1.00 90.62 116 THR A O 1
ATOM 887 N N . ASN A 1 117 ? 5.245 8.142 3.676 1.00 89.56 117 ASN A N 1
ATOM 888 C CA . ASN A 1 117 ? 4.512 9.225 4.330 1.00 89.56 117 ASN A CA 1
ATOM 889 C C . ASN A 1 117 ? 3.642 10.023 3.356 1.00 89.56 117 ASN A C 1
ATOM 891 O O . ASN A 1 117 ? 2.492 10.317 3.685 1.00 89.56 117 ASN A O 1
ATOM 895 N N . SER A 1 118 ? 4.163 10.332 2.165 1.00 88.12 118 SER A N 1
ATOM 896 C CA . SER A 1 118 ? 3.406 11.019 1.113 1.00 88.12 118 SER A CA 1
ATOM 897 C C . SER A 1 118 ? 2.186 10.203 0.675 1.00 88.12 118 SER A C 1
ATOM 899 O O . SER A 1 118 ? 1.068 10.718 0.591 1.00 88.12 118 SER A O 1
ATOM 901 N N . MET A 1 119 ? 2.358 8.892 0.497 1.00 89.06 119 MET A N 1
ATOM 902 C CA . MET A 1 119 ? 1.251 7.992 0.186 1.00 89.06 119 MET A CA 1
ATOM 903 C C . MET A 1 119 ? 0.185 7.981 1.300 1.00 89.06 119 MET A C 1
ATOM 905 O O . MET A 1 119 ? -1.013 7.993 1.008 1.00 89.06 119 MET A O 1
ATOM 909 N N . LEU A 1 120 ? 0.599 7.974 2.572 1.00 91.31 120 LEU A N 1
ATOM 910 C CA . LEU A 1 120 ? -0.302 7.856 3.723 1.00 91.31 120 LEU A CA 1
ATOM 911 C C . LEU A 1 120 ? -1.071 9.139 4.074 1.00 91.31 120 LEU A C 1
ATOM 913 O O . LEU A 1 120 ? -2.024 9.067 4.851 1.00 91.31 120 LEU A O 1
ATOM 917 N N . GLU A 1 121 ? -0.701 10.295 3.521 1.00 88.19 121 GLU A N 1
ATOM 918 C CA . GLU A 1 121 ? -1.283 11.598 3.873 1.00 88.19 121 GLU A CA 1
ATOM 919 C C . GLU A 1 121 ? -2.820 11.615 3.780 1.00 88.19 121 GLU A C 1
ATOM 921 O O . GLU A 1 121 ? -3.498 11.992 4.739 1.00 88.19 121 GLU A O 1
ATOM 926 N N . GLY A 1 122 ? -3.382 11.097 2.684 1.00 83.31 122 GLY A N 1
ATOM 927 C CA . GLY A 1 122 ? -4.834 11.016 2.486 1.00 83.31 122 GLY A CA 1
ATOM 928 C C . GLY A 1 122 ? -5.554 10.084 3.471 1.00 83.31 122 GLY A C 1
ATOM 929 O O . GLY A 1 122 ? -6.717 10.298 3.820 1.00 83.31 122 GLY A O 1
ATOM 930 N N . PHE A 1 123 ? -4.844 9.094 4.021 1.00 91.00 123 PHE A N 1
ATOM 931 C CA . PHE A 1 123 ? -5.384 8.162 5.012 1.00 91.00 123 PHE A CA 1
ATOM 932 C C . PHE A 1 123 ? -5.368 8.723 6.437 1.00 91.00 123 PHE A C 1
ATOM 934 O O . PHE A 1 123 ? -6.203 8.330 7.256 1.00 91.00 123 PHE A O 1
ATOM 941 N N . ARG A 1 124 ? -4.457 9.657 6.740 1.00 89.88 124 ARG A N 1
ATOM 942 C CA . ARG A 1 124 ? -4.360 10.297 8.065 1.00 89.88 124 ARG A CA 1
ATOM 943 C C . ARG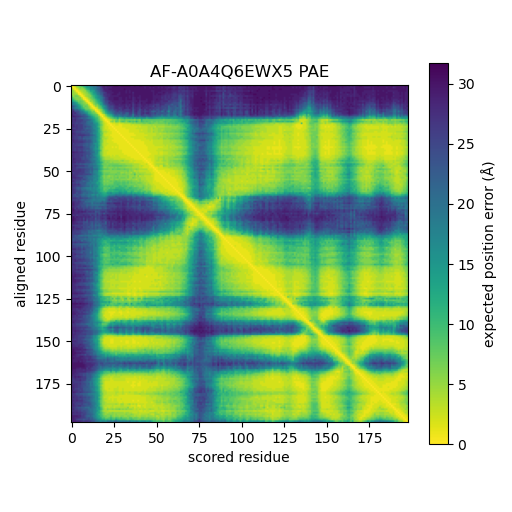 A 1 124 ? -5.568 11.181 8.372 1.00 89.88 124 ARG A C 1
ATOM 945 O O . ARG A 1 124 ? -5.984 11.250 9.526 1.00 89.88 124 ARG A O 1
ATOM 952 N N . ASP A 1 125 ? -6.164 11.800 7.354 1.00 81.88 125 ASP A N 1
ATOM 953 C CA . ASP A 1 125 ? -7.360 12.639 7.489 1.00 81.88 125 ASP A CA 1
ATOM 954 C C . ASP A 1 125 ? -8.544 12.093 6.676 1.00 81.88 125 ASP A C 1
ATOM 956 O O . ASP A 1 125 ? -9.131 12.753 5.814 1.00 81.88 125 ASP A O 1
ATOM 960 N N . PHE A 1 126 ? -8.936 10.850 6.972 1.00 78.38 126 PHE A N 1
ATOM 961 C CA . PHE A 1 126 ? -10.000 10.167 6.227 1.00 78.38 126 PHE A CA 1
ATOM 962 C C . PHE A 1 126 ? -11.362 10.877 6.275 1.00 78.38 126 PHE A C 1
ATOM 964 O O . PHE A 1 126 ? -12.235 10.595 5.458 1.00 78.38 126 PHE A O 1
ATOM 971 N N . ARG A 1 127 ? -11.578 11.785 7.239 1.00 74.88 127 ARG A N 1
ATOM 972 C CA . ARG A 1 127 ? -12.807 12.589 7.317 1.00 74.88 127 ARG A CA 1
ATOM 973 C C . ARG A 1 127 ? -12.870 13.629 6.200 1.00 74.88 127 ARG A C 1
ATOM 975 O O . ARG A 1 127 ? -13.970 14.019 5.811 1.00 74.88 127 ARG A O 1
ATOM 982 N N . ARG A 1 128 ? -11.716 14.065 5.689 1.00 69.94 128 ARG A N 1
ATOM 983 C CA . ARG A 1 128 ? -11.596 14.954 4.525 1.00 69.94 128 ARG A CA 1
ATOM 984 C C . ARG A 1 128 ? -11.454 14.187 3.212 1.00 69.94 128 ARG A C 1
ATOM 986 O O . ARG A 1 128 ? -11.816 14.722 2.164 1.00 69.94 128 ARG A O 1
ATOM 993 N N . ALA A 1 129 ? -11.000 12.937 3.263 1.00 70.19 129 ALA A N 1
ATOM 994 C CA . ALA A 1 129 ? -10.864 12.083 2.091 1.00 70.19 129 ALA A CA 1
ATOM 995 C C . ALA A 1 129 ? -12.239 11.658 1.536 1.00 70.19 129 ALA A C 1
ATOM 997 O O . ALA A 1 129 ? -12.945 10.815 2.094 1.00 70.19 129 ALA A O 1
ATOM 998 N N . LYS A 1 130 ? -12.647 12.253 0.408 1.00 70.69 130 LYS A N 1
ATOM 999 C CA . LYS A 1 130 ? -13.988 12.051 -0.174 1.00 70.69 130 LYS A CA 1
ATOM 1000 C C . LYS A 1 130 ? -14.209 10.648 -0.746 1.00 70.69 130 LYS A C 1
ATOM 1002 O O . LYS A 1 130 ? -15.358 10.218 -0.848 1.00 70.69 130 LYS A O 1
ATOM 1007 N N . ARG A 1 131 ? -13.144 9.944 -1.145 1.00 84.44 131 ARG A N 1
ATOM 1008 C CA . ARG A 1 131 ? -13.230 8.648 -1.844 1.00 84.44 131 ARG A CA 1
ATOM 1009 C C . ARG A 1 131 ? -12.504 7.506 -1.138 1.00 84.44 131 ARG A C 1
ATOM 1011 O O . ARG A 1 131 ? -12.399 6.415 -1.703 1.00 84.44 131 ARG A O 1
ATOM 1018 N N . LEU A 1 132 ? -12.108 7.718 0.115 1.00 91.56 132 LEU A N 1
ATOM 1019 C CA . LEU A 1 132 ? -11.419 6.711 0.903 1.00 91.5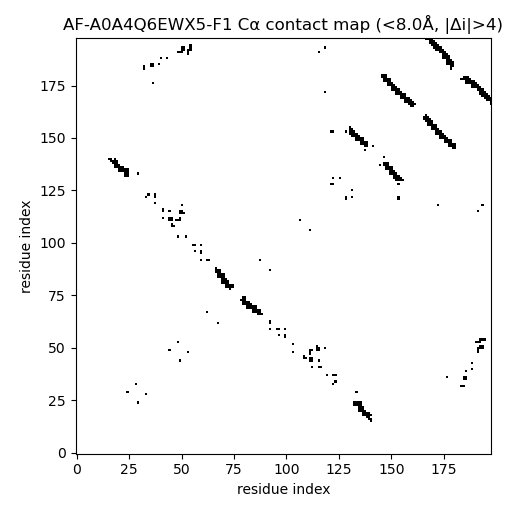6 132 LEU A CA 1
ATOM 1020 C C . LEU A 1 132 ? -12.345 5.541 1.258 1.00 91.56 132 LEU A C 1
ATOM 1022 O O . LEU A 1 132 ? -13.470 5.709 1.746 1.00 91.56 132 LEU A O 1
ATOM 1026 N N . ARG A 1 133 ? -11.880 4.320 0.988 1.00 91.81 133 ARG A N 1
ATOM 1027 C CA . ARG A 1 133 ? -12.625 3.074 1.196 1.00 91.81 133 ARG A CA 1
ATOM 1028 C C . ARG A 1 133 ? -11.689 1.991 1.713 1.00 91.81 133 ARG A C 1
ATOM 1030 O O . ARG A 1 133 ? -10.682 1.723 1.075 1.00 91.81 133 ARG A O 1
ATOM 1037 N N . CYS A 1 134 ? -12.076 1.308 2.792 1.00 93.88 134 CYS A N 1
ATOM 1038 C CA . CYS A 1 134 ? -11.431 0.061 3.199 1.00 93.88 134 CYS A CA 1
ATOM 1039 C C . CYS A 1 134 ? -12.379 -1.129 3.086 1.00 93.88 134 CYS A C 1
ATOM 1041 O O . CYS A 1 134 ? -13.574 -1.042 3.400 1.00 93.88 134 CYS A O 1
ATOM 1043 N N . ARG A 1 135 ? -11.837 -2.254 2.633 1.00 93.25 135 ARG A N 1
ATOM 1044 C CA . ARG A 1 135 ? -12.546 -3.512 2.440 1.00 93.25 135 ARG A CA 1
ATOM 1045 C C . ARG A 1 135 ? -11.727 -4.637 3.036 1.00 93.25 135 ARG A C 1
ATOM 1047 O O . ARG A 1 135 ? -10.523 -4.712 2.837 1.00 93.25 135 ARG A O 1
ATOM 1054 N N . LEU A 1 136 ? -12.403 -5.507 3.762 1.00 90.94 136 LEU A N 1
ATOM 1055 C CA . LEU A 1 136 ? -11.841 -6.762 4.195 1.00 90.94 136 LEU A CA 1
ATOM 1056 C C . LEU A 1 136 ? -11.955 -7.801 3.090 1.00 90.94 136 LEU A C 1
ATOM 1058 O O . LEU A 1 136 ? -12.845 -7.741 2.236 1.00 90.94 136 LEU A O 1
ATOM 1062 N N . GLY A 1 137 ? -11.066 -8.774 3.162 1.00 88.19 137 GLY A N 1
ATOM 1063 C CA . GLY A 1 137 ? -11.104 -9.932 2.300 1.00 88.19 137 GLY A CA 1
ATOM 1064 C C . GLY A 1 137 ? -10.179 -11.023 2.791 1.00 88.19 137 GLY A C 1
ATOM 1065 O O . GLY A 1 137 ? -9.736 -11.029 3.944 1.00 88.19 137 GLY A O 1
ATOM 1066 N N . TYR A 1 138 ? -9.872 -11.932 1.883 1.00 81.75 138 TYR A N 1
ATOM 1067 C CA . TYR A 1 138 ? -8.891 -12.985 2.089 1.00 81.75 138 TYR A CA 1
ATOM 1068 C C . TYR A 1 138 ? -7.806 -12.870 1.033 1.00 81.75 138 TYR A C 1
ATOM 1070 O O . TYR A 1 138 ? -8.101 -12.595 -0.134 1.00 81.75 138 TYR A O 1
ATOM 1078 N N . SER A 1 139 ? -6.557 -13.093 1.436 1.00 70.81 139 SER A N 1
ATOM 1079 C CA . SER A 1 139 ? -5.497 -13.240 0.448 1.00 70.81 139 SER A CA 1
ATOM 1080 C C . SER A 1 139 ? -5.663 -14.564 -0.300 1.00 70.81 139 SER A C 1
ATOM 1082 O O . SER A 1 139 ? -5.720 -15.635 0.302 1.00 70.81 139 SER A O 1
ATOM 1084 N N . SER A 1 140 ? -5.737 -14.478 -1.623 1.00 61.31 140 SER A N 1
ATOM 1085 C CA . SER A 1 140 ? -5.693 -15.605 -2.563 1.00 61.31 140 SER A CA 1
ATOM 1086 C C . SER A 1 140 ? -4.297 -16.243 -2.635 1.00 61.31 140 SER A C 1
ATOM 1088 O O . SER A 1 140 ? -4.176 -17.451 -2.843 1.00 61.31 140 SER A O 1
ATOM 1090 N N . GLU A 1 141 ? -3.247 -15.443 -2.429 1.00 55.38 141 GLU A N 1
ATOM 1091 C CA . GLU A 1 141 ? -1.841 -15.860 -2.439 1.00 55.38 141 GLU A CA 1
ATOM 1092 C C . GLU A 1 141 ? -1.469 -16.642 -1.179 1.00 55.38 141 GLU A C 1
ATOM 1094 O O . GLU A 1 141 ? -0.719 -17.617 -1.234 1.00 55.38 141 GLU A O 1
ATOM 1099 N N . TYR A 1 142 ? -2.058 -16.278 -0.040 1.00 53.47 142 TYR A N 1
ATOM 1100 C CA . TYR A 1 142 ? -1.824 -16.944 1.234 1.00 53.47 142 TYR A CA 1
ATOM 1101 C C . TYR A 1 142 ? -3.026 -17.836 1.573 1.00 53.47 142 TYR A C 1
ATOM 1103 O O . TYR A 1 142 ? -3.864 -17.475 2.392 1.00 53.47 142 TYR A O 1
ATOM 1111 N N . LYS A 1 143 ? -3.099 -19.020 0.948 1.00 44.28 143 LYS A N 1
ATOM 1112 C CA . LYS A 1 143 ? -4.210 -20.009 0.953 1.00 44.28 143 LYS A CA 1
ATOM 1113 C C . LYS A 1 143 ? -4.758 -20.503 2.317 1.00 44.28 143 LYS A C 1
ATOM 1115 O O . LYS A 1 143 ? -5.561 -21.433 2.336 1.00 44.28 143 LYS A O 1
ATOM 1120 N N . ALA A 1 144 ? -4.362 -19.939 3.457 1.00 49.12 144 ALA A N 1
ATOM 1121 C CA . ALA A 1 144 ? -4.947 -20.272 4.755 1.00 49.12 144 ALA A CA 1
ATOM 1122 C C . ALA A 1 144 ? -6.116 -19.333 5.097 1.00 49.12 144 ALA A C 1
ATOM 1124 O O . ALA A 1 144 ? -5.996 -18.113 5.012 1.00 49.12 144 ALA A O 1
ATOM 1125 N N . ALA A 1 145 ? -7.229 -19.903 5.574 1.00 45.69 145 ALA A N 1
ATOM 1126 C CA . ALA A 1 145 ? -8.428 -19.186 6.035 1.00 45.69 145 ALA A CA 1
ATOM 1127 C C . ALA A 1 145 ? -8.171 -18.180 7.184 1.00 45.69 145 ALA A C 1
ATOM 1129 O O . ALA A 1 145 ? -9.053 -17.402 7.544 1.00 45.69 145 ALA A O 1
ATOM 1130 N N . THR A 1 146 ? -6.963 -18.182 7.752 1.00 52.19 146 THR A N 1
ATOM 1131 C CA . THR A 1 146 ? -6.481 -17.232 8.761 1.00 52.19 146 THR A CA 1
ATOM 1132 C C . THR A 1 146 ? -5.951 -15.925 8.172 1.00 52.19 146 THR A C 1
ATOM 1134 O O . THR A 1 146 ? -5.804 -14.958 8.912 1.00 52.19 146 THR A O 1
ATOM 1137 N N . ASN A 1 147 ? -5.675 -15.861 6.865 1.00 70.56 147 ASN A N 1
ATOM 1138 C CA . ASN A 1 147 ? -5.029 -14.708 6.233 1.00 70.56 147 ASN A CA 1
ATOM 1139 C C . ASN A 1 147 ? -6.061 -13.671 5.805 1.00 70.56 147 ASN A C 1
ATOM 1141 O O . ASN A 1 147 ? -6.293 -13.410 4.618 1.00 70.56 147 ASN A O 1
ATOM 1145 N N . ARG A 1 148 ? -6.719 -13.109 6.819 1.00 85.88 148 ARG A N 1
ATOM 1146 C CA . ARG A 1 148 ? -7.599 -11.967 6.652 1.00 85.88 148 ARG A CA 1
ATOM 1147 C C . ARG A 1 148 ? -6.755 -10.784 6.204 1.00 85.88 148 ARG A C 1
ATOM 1149 O O . ARG A 1 148 ? -5.680 -10.539 6.744 1.00 85.88 148 ARG A O 1
ATOM 1156 N N . ILE A 1 149 ? -7.258 -10.049 5.227 1.00 90.50 149 ILE A N 1
ATOM 1157 C CA . ILE A 1 149 ? -6.624 -8.819 4.770 1.00 90.50 149 ILE A CA 1
ATOM 1158 C C . ILE A 1 149 ? -7.578 -7.646 4.910 1.00 90.50 149 ILE A C 1
ATOM 1160 O O . ILE A 1 149 ? -8.801 -7.817 4.896 1.00 90.50 149 ILE A O 1
ATOM 1164 N N . VAL A 1 150 ? -7.004 -6.454 5.001 1.00 92.69 150 VAL A N 1
ATOM 1165 C CA . VAL A 1 150 ? -7.696 -5.203 4.709 1.00 92.69 150 VAL A CA 1
ATOM 1166 C C . VAL A 1 150 ? -6.994 -4.523 3.550 1.00 92.69 150 VAL A C 1
ATOM 1168 O O . VAL A 1 150 ? -5.778 -4.362 3.547 1.00 92.69 150 VAL A O 1
ATOM 1171 N N . GLU A 1 151 ? -7.783 -4.119 2.571 1.00 93.62 151 GLU A N 1
ATOM 1172 C CA . GLU A 1 151 ? -7.381 -3.241 1.489 1.00 93.62 151 GLU A CA 1
ATOM 1173 C C . GLU A 1 151 ? -8.007 -1.873 1.731 1.00 93.62 151 GLU A C 1
ATOM 1175 O O . GLU A 1 151 ? -9.231 -1.766 1.800 1.00 93.62 151 GLU A O 1
ATOM 1180 N N . CYS A 1 152 ? -7.186 -0.835 1.834 1.00 94.00 152 CYS A N 1
ATOM 1181 C CA . CYS A 1 152 ? -7.637 0.547 1.902 1.00 94.00 152 CYS A CA 1
ATOM 1182 C C . CYS A 1 152 ? -7.154 1.300 0.670 1.00 94.00 152 CYS A C 1
ATOM 1184 O O . CYS A 1 152 ? -5.979 1.228 0.327 1.00 94.00 152 CYS A O 1
ATOM 1186 N N . SER A 1 153 ? -8.056 2.036 0.031 1.00 93.44 153 SER A N 1
ATOM 1187 C CA . SER A 1 153 ? -7.776 2.856 -1.143 1.00 93.44 153 SER A CA 1
ATOM 1188 C C . SER A 1 153 ? -8.300 4.269 -0.934 1.00 93.44 153 SER A C 1
ATOM 1190 O O . SER A 1 153 ? -9.406 4.450 -0.420 1.00 93.44 153 SER A O 1
ATOM 1192 N N . ASP A 1 154 ? -7.501 5.245 -1.345 1.00 91.69 154 ASP A N 1
ATOM 1193 C CA . ASP A 1 154 ? -7.850 6.652 -1.451 1.00 91.69 154 ASP A CA 1
ATOM 1194 C C . ASP A 1 154 ? -7.650 7.103 -2.903 1.00 91.69 154 ASP A C 1
ATOM 1196 O O . ASP A 1 154 ? -6.645 6.771 -3.530 1.00 91.69 154 ASP A O 1
ATOM 1200 N N . ASP A 1 155 ? -8.645 7.788 -3.455 1.00 88.94 155 ASP A N 1
ATOM 1201 C CA . ASP A 1 155 ? -8.765 8.073 -4.887 1.00 88.94 155 ASP A CA 1
ATOM 1202 C C . ASP A 1 155 ? -8.993 9.574 -5.086 1.00 88.94 155 ASP A C 1
ATOM 1204 O O . ASP A 1 155 ? -10.066 10.103 -4.778 1.00 88.94 155 ASP A O 1
ATOM 1208 N N . HIS A 1 156 ? -7.973 10.252 -5.607 1.00 83.25 156 HIS A N 1
ATOM 1209 C CA . HIS A 1 156 ? -7.977 11.685 -5.917 1.00 83.25 156 HIS A CA 1
ATOM 1210 C C . HIS A 1 156 ? -8.137 11.953 -7.417 1.00 83.25 156 HIS A C 1
ATOM 1212 O O . HIS A 1 156 ? -7.944 13.079 -7.869 1.00 83.25 156 HIS A O 1
ATOM 1218 N N . SER A 1 157 ? -8.534 10.943 -8.193 1.00 82.00 157 SER A N 1
ATOM 1219 C CA . SER A 1 157 ? -8.640 11.049 -9.647 1.00 82.00 157 SER A CA 1
ATOM 1220 C C . SER A 1 157 ? -9.705 12.066 -10.069 1.00 82.00 157 SER A C 1
ATOM 1222 O O . SER A 1 157 ? -10.847 12.056 -9.582 1.00 82.00 157 SER A O 1
ATOM 1224 N N . VAL A 1 158 ? -9.359 12.917 -11.027 1.00 81.44 158 VAL A N 1
ATOM 1225 C CA . VAL A 1 158 ? -10.250 13.894 -11.649 1.00 81.44 158 VAL A CA 1
ATOM 1226 C C . VAL A 1 158 ? -10.536 13.421 -13.067 1.00 81.44 158 VAL A C 1
ATOM 1228 O O . VAL A 1 158 ? -9.626 13.266 -13.874 1.00 81.44 158 VAL A O 1
ATOM 1231 N N . ALA A 1 159 ? -11.809 13.166 -13.365 1.00 78.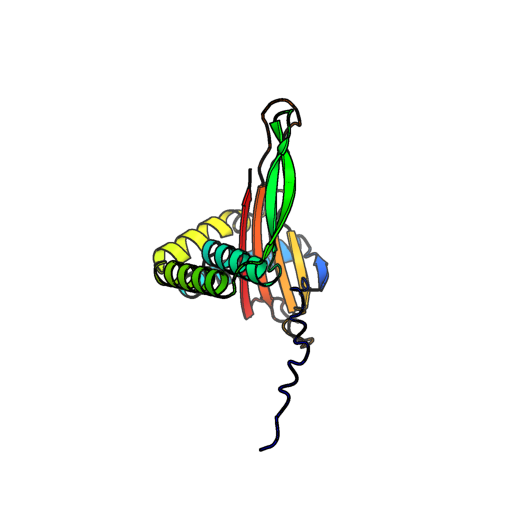75 159 ALA A N 1
ATOM 1232 C CA . ALA A 1 159 ? -12.216 12.858 -14.728 1.00 78.75 159 ALA A CA 1
ATOM 1233 C C . ALA A 1 159 ? -12.050 14.114 -15.593 1.00 78.75 159 ALA A C 1
ATOM 1235 O O . ALA A 1 159 ? -12.523 15.182 -15.195 1.00 78.75 159 ALA A O 1
ATOM 1236 N N . GLY A 1 160 ? -11.411 13.971 -16.755 1.00 75.38 160 GLY A N 1
ATOM 1237 C CA . GLY A 1 160 ? -11.319 15.043 -17.740 1.00 75.38 160 GLY A CA 1
ATOM 1238 C C . GLY A 1 160 ? -12.710 15.501 -18.171 1.00 75.38 160 GLY A C 1
ATOM 1239 O O . GLY A 1 160 ? -13.664 14.714 -18.208 1.00 75.38 160 GLY A O 1
ATOM 1240 N N . SER A 1 161 ? -12.851 16.785 -18.485 1.00 73.12 161 SER A N 1
ATOM 1241 C CA . SER A 1 161 ? -14.143 17.362 -18.875 1.00 73.12 161 SER A CA 1
ATOM 1242 C C . SER A 1 161 ? -14.634 16.908 -20.260 1.00 73.12 161 SER A C 1
ATOM 1244 O O . SER A 1 161 ? -15.759 17.234 -20.654 1.00 73.12 161 SER A O 1
ATOM 1246 N N . GLY A 1 162 ? -13.811 16.154 -21.002 1.00 62.22 162 GLY A N 1
ATOM 1247 C CA . GLY A 1 162 ? -14.115 15.671 -22.350 1.00 62.22 162 GLY A CA 1
ATOM 1248 C C . GLY A 1 162 ? -14.205 16.792 -23.392 1.00 62.22 162 GLY A C 1
ATOM 1249 O O . GLY A 1 162 ? -14.783 16.588 -24.459 1.00 62.22 162 GLY A O 1
ATOM 1250 N N . LYS A 1 163 ? -13.688 17.989 -23.076 1.00 52.28 163 LYS A N 1
ATOM 1251 C CA . LYS A 1 163 ? -13.663 19.166 -23.953 1.00 52.28 163 LYS A CA 1
ATOM 1252 C C . LYS A 1 163 ? -12.252 19.757 -23.993 1.00 52.28 163 LYS A C 1
ATOM 1254 O O . LYS A 1 163 ? -11.750 20.192 -22.965 1.00 52.28 163 LYS A O 1
ATOM 1259 N N . GLY A 1 164 ? -11.669 19.850 -25.189 1.00 62.22 164 GLY A N 1
ATOM 1260 C CA . GLY A 1 164 ? -10.296 20.339 -25.377 1.00 62.22 164 GLY A CA 1
ATOM 1261 C C . GLY A 1 164 ? -9.241 19.344 -24.881 1.00 62.22 164 GLY A C 1
ATOM 1262 O O . GLY A 1 164 ? -9.534 18.156 -24.784 1.00 62.22 164 GLY A O 1
ATOM 1263 N N . ASP A 1 165 ? -8.053 19.848 -24.542 1.00 59.44 165 ASP A N 1
ATOM 1264 C CA . ASP A 1 165 ? -6.884 19.067 -24.087 1.00 59.44 165 ASP A CA 1
ATOM 1265 C C . ASP A 1 165 ? -6.941 18.687 -22.586 1.00 59.44 165 ASP A C 1
ATOM 1267 O O . ASP A 1 165 ? -5.923 18.428 -21.951 1.00 59.44 165 ASP A O 1
ATOM 1271 N N . ASP A 1 166 ? -8.126 18.710 -21.972 1.00 67.12 166 ASP A N 1
ATOM 1272 C CA . ASP A 1 166 ? -8.315 18.398 -20.551 1.00 67.12 166 ASP A CA 1
ATOM 1273 C C . ASP A 1 166 ? -8.485 16.881 -20.356 1.00 67.12 166 ASP A C 1
ATOM 1275 O O . ASP A 1 166 ? -9.604 16.370 -20.227 1.00 67.12 166 ASP A O 1
ATOM 1279 N N . GLU A 1 167 ? -7.364 16.153 -20.387 1.00 67.06 167 GLU A N 1
ATOM 1280 C CA . GLU A 1 167 ? -7.325 14.679 -20.338 1.00 67.06 167 GLU A CA 1
ATOM 1281 C C . GLU A 1 167 ? -7.652 14.090 -18.948 1.00 67.06 167 GLU A C 1
ATOM 1283 O O . GLU A 1 167 ? -7.902 12.890 -18.805 1.00 67.06 167 GLU A O 1
ATOM 1288 N N . GLY A 1 168 ? -7.803 14.935 -17.922 1.00 78.31 168 GLY A N 1
ATOM 1289 C CA . GLY A 1 168 ? -7.997 14.484 -16.546 1.00 78.31 168 GLY A CA 1
ATOM 1290 C C . GLY A 1 168 ? -6.745 13.812 -15.984 1.00 78.31 168 GLY A C 1
ATOM 1291 O O . GLY A 1 168 ? -5.677 13.839 -16.579 1.00 78.31 168 GLY A O 1
ATOM 1292 N N . TYR A 1 169 ? -6.855 13.242 -14.788 1.00 83.25 169 TYR A N 1
ATOM 1293 C CA . TYR A 1 169 ? -5.719 12.609 -14.123 1.00 83.25 169 TYR A CA 1
ATOM 1294 C C . TYR A 1 169 ? -6.184 11.606 -13.062 1.00 83.25 169 TYR A C 1
ATOM 1296 O O . TYR A 1 169 ? -7.224 11.777 -12.425 1.00 83.25 169 TYR A O 1
ATOM 1304 N N . SER A 1 170 ? -5.400 10.551 -12.871 1.00 82.94 170 SER A N 1
ATOM 1305 C CA . SER A 1 170 ? -5.596 9.466 -11.917 1.00 82.94 170 SER A CA 1
ATOM 1306 C C . SER A 1 170 ? -4.530 9.496 -10.822 1.00 82.94 170 SER A C 1
ATOM 1308 O O . SER A 1 170 ? -3.340 9.384 -11.110 1.00 82.94 170 SER A O 1
ATOM 1310 N N . ASP A 1 171 ? -4.979 9.567 -9.567 1.00 86.31 171 ASP A N 1
ATOM 1311 C CA . ASP A 1 171 ? -4.163 9.415 -8.352 1.00 86.31 171 ASP A CA 1
ATOM 1312 C C . ASP A 1 171 ? -4.864 8.436 -7.427 1.00 86.31 171 ASP A C 1
ATOM 1314 O O . ASP A 1 171 ? -5.850 8.776 -6.766 1.00 86.31 171 ASP A O 1
ATOM 1318 N N . ILE A 1 172 ? -4.384 7.199 -7.415 1.00 86.44 172 ILE A N 1
ATOM 1319 C CA . ILE A 1 172 ? -4.946 6.145 -6.580 1.00 86.44 172 ILE A CA 1
ATOM 1320 C C . ILE A 1 172 ? -3.850 5.642 -5.660 1.00 86.44 172 ILE A C 1
ATOM 1322 O O . ILE A 1 172 ? -2.849 5.074 -6.095 1.00 86.44 172 ILE A O 1
ATOM 1326 N N . ARG A 1 173 ? -4.069 5.804 -4.361 1.00 90.44 173 ARG A N 1
ATOM 1327 C CA . ARG A 1 173 ? -3.177 5.326 -3.308 1.00 90.44 173 ARG A CA 1
ATOM 1328 C C . ARG A 1 173 ? -3.853 4.156 -2.629 1.00 90.44 173 ARG A C 1
ATOM 1330 O O . ARG A 1 173 ? -5.046 4.216 -2.328 1.00 90.44 173 ARG A O 1
ATOM 1337 N N . LYS A 1 174 ? -3.125 3.071 -2.400 1.00 91.69 174 LYS A N 1
ATOM 1338 C CA . LYS A 1 174 ? -3.695 1.849 -1.833 1.00 91.69 174 LYS A CA 1
ATOM 1339 C C . LYS A 1 174 ? -2.693 1.103 -0.977 1.00 91.69 174 LYS A C 1
ATOM 1341 O O . LYS A 1 174 ? -1.565 0.890 -1.392 1.00 91.69 174 LYS A O 1
ATOM 1346 N N . PHE A 1 175 ? -3.119 0.634 0.188 1.00 92.25 175 PHE A N 1
ATOM 1347 C CA . PHE A 1 175 ? -2.351 -0.337 0.959 1.00 92.25 175 PHE A CA 1
ATOM 1348 C C . PHE A 1 175 ? -3.162 -1.601 1.211 1.00 92.25 175 PHE A C 1
ATOM 1350 O O . PHE A 1 175 ? -4.392 -1.566 1.318 1.00 92.25 175 PHE A O 1
ATOM 1357 N N . ILE A 1 176 ? -2.448 -2.715 1.347 1.00 90.75 176 ILE A N 1
ATOM 1358 C CA . ILE A 1 176 ? -3.003 -3.997 1.766 1.00 90.75 176 ILE A CA 1
ATOM 1359 C C . ILE A 1 176 ? -2.227 -4.473 2.989 1.00 90.75 176 ILE A C 1
ATOM 1361 O O . ILE A 1 176 ? -1.001 -4.594 2.952 1.00 90.75 176 ILE A O 1
ATOM 1365 N N . LEU A 1 177 ? -2.948 -4.760 4.071 1.00 91.75 177 LEU A N 1
ATOM 1366 C CA . LEU A 1 177 ? -2.390 -5.336 5.292 1.00 91.75 177 LEU A CA 1
ATOM 1367 C C . LEU A 1 177 ? -2.945 -6.733 5.518 1.00 91.75 177 LEU A C 1
ATOM 1369 O O . LEU A 1 177 ? -4.127 -6.982 5.284 1.00 91.75 177 LEU A O 1
ATOM 1373 N N . SER A 1 178 ? -2.103 -7.609 6.052 1.00 90.19 178 SER A N 1
ATOM 1374 C CA . SER A 1 178 ? -2.551 -8.799 6.766 1.00 90.19 178 SER A CA 1
ATOM 1375 C C . SER A 1 178 ? -3.058 -8.376 8.141 1.00 90.19 178 SER A C 1
ATOM 1377 O O . SER A 1 178 ? -2.417 -7.559 8.812 1.00 90.19 178 SER A O 1
ATOM 1379 N N . ILE A 1 179 ? -4.203 -8.910 8.560 1.00 90.38 179 ILE A N 1
ATOM 1380 C CA . ILE A 1 179 ? -4.844 -8.582 9.834 1.00 90.38 179 ILE A CA 1
ATOM 1381 C C . ILE A 1 179 ? -5.250 -9.845 10.587 1.00 90.38 179 ILE A C 1
ATOM 1383 O O . ILE A 1 179 ? -5.534 -10.886 9.997 1.00 90.38 179 ILE A O 1
ATOM 1387 N N . ASP A 1 180 ? -5.345 -9.739 11.906 1.00 88.94 180 ASP A N 1
ATOM 1388 C CA . ASP A 1 180 ? -5.939 -10.790 12.719 1.00 88.94 180 ASP A CA 1
ATOM 1389 C C . ASP A 1 180 ? -7.454 -10.861 12.468 1.00 88.94 180 ASP A C 1
ATOM 1391 O O . ASP A 1 180 ? -8.162 -9.854 12.506 1.00 88.94 180 ASP A O 1
ATOM 1395 N N . ALA A 1 181 ? -7.975 -12.062 12.219 1.00 84.81 181 ALA A N 1
ATOM 1396 C CA . ALA A 1 181 ? -9.368 -12.243 11.817 1.00 84.81 181 ALA A CA 1
ATOM 1397 C C . ALA A 1 181 ? -10.385 -11.865 12.912 1.00 84.81 181 ALA A C 1
ATOM 1399 O O . ALA A 1 181 ? -11.529 -11.548 12.585 1.00 84.81 181 ALA A O 1
ATOM 1400 N N . LYS A 1 182 ? -9.991 -11.907 14.194 1.00 86.62 182 LYS A N 1
ATOM 1401 C CA . LYS A 1 182 ? -10.884 -11.629 15.330 1.00 86.62 182 LYS A CA 1
ATOM 1402 C C . LYS A 1 182 ? -10.878 -10.154 15.714 1.00 86.62 182 LYS A C 1
ATOM 1404 O O . LYS A 1 182 ? -11.930 -9.573 15.947 1.00 86.62 182 LYS A O 1
ATOM 1409 N N . THR A 1 183 ? -9.693 -9.566 15.804 1.00 90.19 183 THR A N 1
ATOM 1410 C CA . THR A 1 183 ? -9.476 -8.196 16.287 1.00 90.19 183 THR A CA 1
ATOM 1411 C C . THR A 1 183 ? -9.398 -7.173 15.160 1.00 90.19 183 THR A C 1
ATOM 1413 O O . THR A 1 183 ? -9.462 -5.975 15.423 1.00 90.19 183 THR A O 1
ATOM 1416 N N . LEU A 1 184 ? -9.233 -7.630 13.912 1.00 91.44 184 LEU A N 1
ATOM 1417 C CA . LEU A 1 184 ? -8.990 -6.811 12.722 1.00 91.44 184 LEU A CA 1
ATOM 1418 C C . LEU A 1 184 ? -7.739 -5.928 12.823 1.00 91.44 184 LEU A C 1
ATOM 1420 O O . LEU A 1 184 ? -7.580 -4.999 12.032 1.00 91.44 184 LEU A O 1
ATOM 1424 N N . ARG A 1 185 ? -6.846 -6.199 13.781 1.00 92.75 185 ARG A N 1
ATOM 1425 C CA . ARG A 1 185 ? -5.605 -5.445 13.989 1.00 92.75 185 ARG A CA 1
ATOM 1426 C C . ARG A 1 185 ? -4.531 -5.884 12.991 1.00 92.75 185 ARG A C 1
ATOM 1428 O O . ARG A 1 185 ? -4.520 -7.051 12.601 1.00 92.75 185 ARG A O 1
ATOM 1435 N N . PRO A 1 186 ? -3.642 -4.970 12.568 1.00 92.12 186 PRO A N 1
ATOM 1436 C CA . PRO A 1 186 ? -2.621 -5.285 11.581 1.00 92.12 186 PRO A CA 1
ATOM 1437 C C . PRO A 1 186 ? -1.569 -6.243 12.148 1.00 92.12 186 PRO A C 1
ATOM 1439 O O . PRO A 1 186 ? -1.130 -6.097 13.286 1.00 92.12 186 PRO A O 1
ATOM 1442 N N . VAL A 1 187 ? -1.175 -7.215 11.328 1.00 90.19 187 VAL A N 1
ATOM 1443 C CA . VAL A 1 187 ? -0.142 -8.221 11.628 1.00 90.19 187 VAL A CA 1
ATOM 1444 C C . VAL A 1 187 ? 1.052 -8.069 10.684 1.00 90.19 187 VAL A C 1
ATOM 1446 O O . VAL A 1 187 ? 2.186 -8.338 11.072 1.00 90.19 187 VAL A O 1
ATOM 1449 N N . GLY A 1 188 ? 0.826 -7.598 9.455 1.00 87.12 188 GLY A N 1
ATOM 1450 C CA . GLY A 1 188 ? 1.888 -7.382 8.475 1.00 87.12 188 GLY A CA 1
ATOM 1451 C C . GLY A 1 188 ? 1.457 -6.466 7.335 1.00 87.12 188 GLY A C 1
ATOM 1452 O O . GLY A 1 188 ? 0.269 -6.373 7.025 1.00 87.12 188 GLY A O 1
ATOM 1453 N N . VAL A 1 189 ? 2.424 -5.793 6.710 1.00 85.69 189 VAL A N 1
ATOM 1454 C CA . VAL A 1 189 ? 2.198 -5.010 5.488 1.00 85.69 189 VAL A CA 1
ATOM 1455 C C . VAL A 1 189 ? 2.442 -5.918 4.293 1.00 85.69 189 VAL A C 1
ATOM 1457 O O . VAL A 1 189 ? 3.521 -6.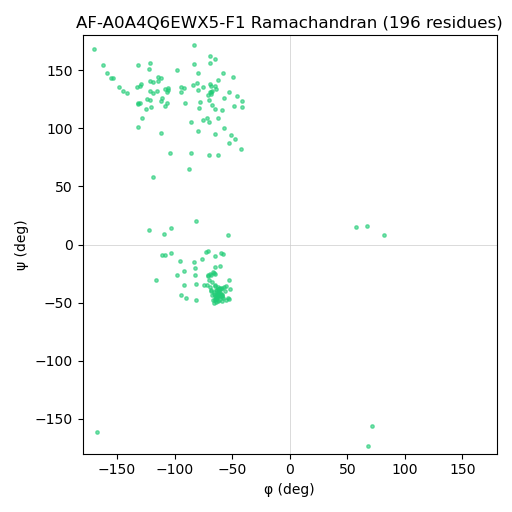490 4.177 1.00 85.69 189 VAL A O 1
ATOM 1460 N N . LEU A 1 190 ? 1.435 -6.075 3.434 1.00 81.94 190 LEU A N 1
ATOM 1461 C CA . LEU A 1 190 ? 1.547 -6.903 2.233 1.00 81.94 190 LEU A CA 1
ATOM 1462 C C . LEU A 1 190 ? 1.934 -6.060 1.024 1.00 81.94 190 LEU A C 1
ATOM 1464 O O . LEU A 1 190 ? 2.768 -6.470 0.222 1.00 81.94 190 LEU A O 1
ATOM 1468 N N . THR A 1 191 ? 1.326 -4.883 0.866 1.00 84.00 191 THR A N 1
ATOM 1469 C CA . THR A 1 191 ? 1.596 -4.027 -0.295 1.00 84.00 191 THR A CA 1
ATOM 1470 C C . THR A 1 191 ? 1.308 -2.565 0.012 1.00 84.00 191 THR A C 1
ATOM 1472 O O . THR A 1 191 ? 0.333 -2.252 0.700 1.00 84.00 191 THR A O 1
ATOM 1475 N N . LEU A 1 192 ? 2.139 -1.682 -0.544 1.00 87.75 192 LEU A N 1
ATOM 1476 C CA . LEU A 1 192 ? 1.930 -0.238 -0.626 1.00 87.75 192 LEU A CA 1
ATOM 1477 C C . LEU A 1 192 ? 1.953 0.166 -2.104 1.00 87.75 192 LEU A C 1
ATOM 1479 O O . LEU A 1 192 ? 2.911 -0.139 -2.808 1.00 87.75 192 LEU A O 1
ATOM 1483 N N . GLU A 1 193 ? 0.904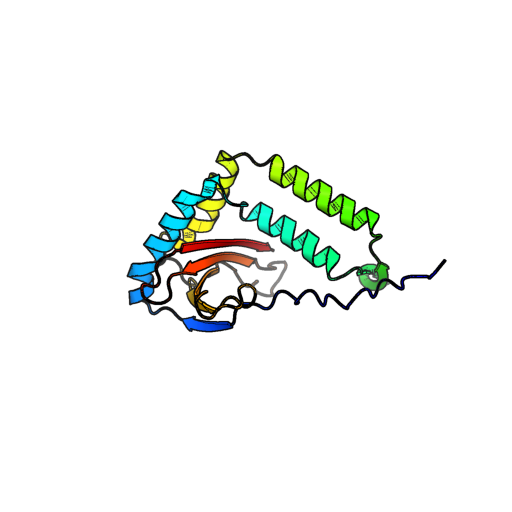 0.817 -2.585 1.00 86.25 193 GLU A N 1
ATOM 1484 C CA . GLU A 1 193 ? 0.705 1.129 -3.998 1.00 86.25 193 GLU A CA 1
ATOM 1485 C C . GLU A 1 193 ? 0.365 2.602 -4.171 1.00 86.25 193 GLU A C 1
ATOM 1487 O O . GLU A 1 193 ? -0.496 3.151 -3.476 1.00 86.25 193 GLU A O 1
ATOM 1492 N N . HIS A 1 194 ? 0.991 3.215 -5.167 1.00 85.62 194 HIS A N 1
ATOM 1493 C CA . HIS A 1 194 ? 0.616 4.522 -5.673 1.00 85.62 194 HIS A CA 1
ATOM 1494 C C . HIS A 1 194 ? 0.552 4.431 -7.194 1.00 85.62 194 HIS A C 1
ATOM 1496 O O . HIS A 1 194 ? 1.510 4.017 -7.838 1.00 85.62 194 HIS A O 1
ATOM 1502 N N . PHE A 1 195 ? -0.611 4.738 -7.754 1.00 80.62 195 PHE A N 1
ATOM 1503 C CA . PHE A 1 195 ? -0.829 4.818 -9.187 1.00 80.62 195 PHE A CA 1
ATOM 1504 C C . PHE A 1 195 ? -1.073 6.269 -9.580 1.00 80.62 195 PHE A C 1
ATOM 1506 O O . PHE A 1 195 ? -1.966 6.918 -9.033 1.00 80.62 195 PHE A O 1
ATOM 1513 N N . LEU A 1 196 ? -0.282 6.729 -10.544 1.00 76.31 196 LEU A N 1
ATOM 1514 C CA . LEU A 1 196 ? -0.254 8.090 -11.050 1.00 76.31 196 LEU A CA 1
ATOM 1515 C C . LEU A 1 196 ? -0.302 8.048 -12.583 1.00 76.31 196 LEU A C 1
ATOM 1517 O O . LEU A 1 196 ? 0.581 7.440 -13.188 1.00 76.31 196 LEU A O 1
ATOM 1521 N N . ALA A 1 197 ? -1.306 8.663 -13.207 1.00 72.44 197 ALA A N 1
ATOM 1522 C CA . ALA A 1 197 ? -1.408 8.764 -14.668 1.00 72.44 197 ALA A CA 1
ATOM 1523 C C . ALA A 1 197 ? -2.216 10.000 -15.072 1.00 72.44 197 ALA A C 1
ATOM 1525 O O . ALA A 1 197 ? -3.195 10.313 -14.407 1.00 72.44 197 ALA A O 1
ATOM 1526 N N . GLY A 1 198 ? -1.853 10.677 -16.153 1.00 62.50 198 GLY A N 1
ATOM 1527 C CA . GLY A 1 198 ? -2.571 11.820 -16.716 1.00 62.50 198 GLY A CA 1
ATOM 1528 C C . GLY A 1 198 ? -2.055 12.132 -18.104 1.00 62.50 198 GLY A C 1
ATOM 1529 O O . GLY A 1 198 ? -1.194 11.350 -18.576 1.00 62.50 198 GLY A O 1
#

pLDDT: mean 76.26, std 17.45, range [26.52, 96.31]

Mean predicted aligned error: 12.3 Å

Secondary structure (DSSP, 8-state):
-------------------EEEEEPPHHHHHHHHHHHHHHHHHHTTTSPPHHHHHHHHHHHHHHH--EEEEEEE-TTS-EEEEEEEEPPHHHHHHHHHHHHHHHHHS-HHHHHHHHHHHHHHHHTTTT-TT-EEEEEE-SSS-STT-EEEEEEEE--EE--SSSS--EEEEEEEEEEEE-TTT--EEEEEEEEEEEE-

Sequence (198 aa):
MKLAIFSLLFCSLPAFAGGTLDRKLSKAEMVELLPAYVAFIDTKSAELPSPSDNQTLRMVARSMESFTRATFSEDKNGGLKIIGQESYELSSILGMMENALKEIKEVSTAERVANTNSMLEGFRDFRRAKRLRCRLGYSSEYKAATNRIVECSDDHSVAGSGKGDDEGYSDIRKFILSIDAKTLRPVGVLTLEHFLAG

Solvent-accessible surface area (backbone atoms only — not comparable to full-atom values): 11368 Å² total; per-residue (Å²): 134,84,84,76,79,75,76,79,67,84,72,73,68,72,72,84,59,75,46,58,70,78,44,71,61,50,75,68,54,45,70,65,46,45,61,55,48,53,53,53,49,61,80,40,22,66,83,44,75,26,27,65,45,45,45,52,52,46,55,48,51,51,50,65,76,41,45,58,44,80,37,70,40,73,43,102,84,75,46,80,38,80,76,45,68,46,68,62,51,70,67,57,54,50,50,51,48,52,49,49,54,49,54,53,70,67,58,46,53,68,54,22,36,50,50,41,50,64,61,42,52,60,64,76,44,51,92,74,36,90,53,58,47,44,31,31,30,36,42,61,87,49,80,50,97,66,39,25,28,39,40,37,36,39,55,72,52,44,80,38,80,83,59,85,92,42,78,34,38,41,37,40,31,35,40,32,30,34,22,41,78,88,78,64,44,76,75,43,83,73,48,46,43,59,46,79,50,107